Protein AF-A0A946FVL1-F1 (afdb_monomer)

Structure (mmCIF, N/CA/C/O backbone):
data_AF-A0A946FVL1-F1
#
_entry.id   AF-A0A946FVL1-F1
#
loop_
_atom_site.group_PDB
_atom_site.id
_atom_site.type_symbol
_atom_site.label_atom_id
_atom_site.label_alt_id
_atom_site.label_comp_id
_atom_site.label_asym_id
_atom_site.label_entity_id
_atom_site.label_seq_id
_atom_site.pdbx_PDB_ins_code
_atom_site.Cartn_x
_atom_site.Cartn_y
_atom_site.Cartn_z
_atom_site.occupancy
_atom_site.B_iso_or_equiv
_atom_site.auth_seq_id
_atom_site.auth_comp_id
_atom_site.auth_asym_id
_atom_site.auth_atom_id
_atom_site.pdbx_PDB_model_num
ATOM 1 N N . MET A 1 1 ? -16.225 -10.837 -13.578 1.00 89.06 1 MET A N 1
ATOM 2 C CA . MET A 1 1 ? -15.886 -9.587 -12.888 1.00 89.06 1 MET A CA 1
ATOM 3 C C . MET A 1 1 ? -14.417 -9.646 -12.495 1.00 89.06 1 MET A C 1
ATOM 5 O O . MET A 1 1 ? -14.055 -10.562 -11.765 1.00 89.06 1 MET A O 1
ATOM 9 N N . ILE A 1 2 ? -13.575 -8.765 -13.030 1.00 94.69 2 ILE A N 1
ATOM 10 C CA . ILE A 1 2 ? -12.125 -8.695 -12.811 1.00 94.69 2 ILE A CA 1
ATOM 11 C C . ILE A 1 2 ? -11.792 -7.287 -12.318 1.00 94.69 2 ILE A C 1
ATOM 13 O O . ILE A 1 2 ? -12.138 -6.309 -12.971 1.00 94.69 2 ILE A O 1
ATOM 17 N N . PHE A 1 3 ? -11.095 -7.179 -11.190 1.00 95.38 3 PHE A N 1
ATOM 18 C CA . PHE A 1 3 ? -10.617 -5.903 -10.660 1.00 95.38 3 PHE A CA 1
ATOM 19 C C . PHE A 1 3 ? -9.094 -5.847 -10.716 1.00 95.38 3 PHE A C 1
ATOM 21 O O . PHE A 1 3 ? -8.422 -6.769 -10.254 1.00 95.38 3 PHE A O 1
ATOM 28 N N . ASP A 1 4 ? -8.552 -4.752 -11.242 1.00 96.75 4 ASP A N 1
ATOM 29 C CA . ASP A 1 4 ? -7.127 -4.454 -11.119 1.00 96.75 4 ASP A CA 1
ATOM 30 C C . ASP A 1 4 ? -6.865 -3.789 -9.762 1.00 96.75 4 ASP A C 1
ATOM 32 O O . ASP A 1 4 ? -7.151 -2.609 -9.560 1.00 96.75 4 ASP A O 1
ATOM 36 N N . GLY A 1 5 ? -6.343 -4.558 -8.809 1.00 96.81 5 GLY A N 1
ATOM 37 C CA . GLY A 1 5 ? -6.071 -4.085 -7.450 1.00 96.81 5 GLY A CA 1
ATOM 38 C C . GLY A 1 5 ? -4.832 -3.194 -7.305 1.00 96.81 5 GLY A C 1
ATOM 39 O O . GLY A 1 5 ? -4.567 -2.737 -6.193 1.00 96.81 5 GLY A O 1
ATOM 40 N N . HIS A 1 6 ? -4.055 -2.964 -8.370 1.00 97.12 6 HIS A N 1
ATOM 41 C CA . HIS A 1 6 ? -2.761 -2.293 -8.258 1.00 97.12 6 HIS A CA 1
ATOM 42 C C . HIS A 1 6 ? -2.448 -1.424 -9.479 1.00 97.12 6 HIS A C 1
ATOM 44 O O . HIS A 1 6 ? -1.641 -1.782 -10.340 1.00 97.12 6 HIS A O 1
ATOM 50 N N . ALA A 1 7 ? -2.982 -0.203 -9.485 1.00 95.56 7 ALA A N 1
ATOM 51 C CA . ALA A 1 7 ? -2.620 0.809 -10.469 1.00 95.56 7 ALA A CA 1
ATOM 52 C C . ALA A 1 7 ? -2.041 2.077 -9.845 1.00 95.56 7 ALA A C 1
ATOM 54 O O . ALA A 1 7 ? -2.279 2.424 -8.688 1.00 95.56 7 ALA A O 1
ATOM 55 N N . HIS A 1 8 ? -1.301 2.814 -10.670 1.00 94.25 8 HIS A N 1
ATOM 56 C CA . HIS A 1 8 ? -0.660 4.067 -10.291 1.00 94.25 8 HIS A CA 1
ATOM 57 C C . HIS A 1 8 ? -0.987 5.169 -11.291 1.00 94.25 8 HIS A C 1
ATOM 59 O O . HIS A 1 8 ? -0.897 4.972 -12.503 1.00 94.25 8 HIS A O 1
ATOM 65 N N . LEU A 1 9 ? -1.273 6.366 -10.778 1.00 92.12 9 LEU A N 1
ATOM 66 C CA . LEU A 1 9 ? -1.288 7.598 -11.564 1.00 92.12 9 LEU A CA 1
ATOM 67 C C . LEU A 1 9 ? -0.058 8.429 -11.204 1.00 92.12 9 LEU A C 1
ATOM 69 O O . LEU A 1 9 ? -0.004 9.083 -10.164 1.00 92.12 9 LEU A O 1
ATOM 73 N N . PHE A 1 10 ? 0.950 8.397 -12.074 1.00 87.19 10 PHE A N 1
ATOM 74 C CA . PHE A 1 10 ? 2.202 9.108 -11.844 1.00 87.19 10 PHE A CA 1
ATOM 75 C C . PHE A 1 10 ? 2.205 10.507 -12.452 1.00 87.19 10 PHE A C 1
ATOM 77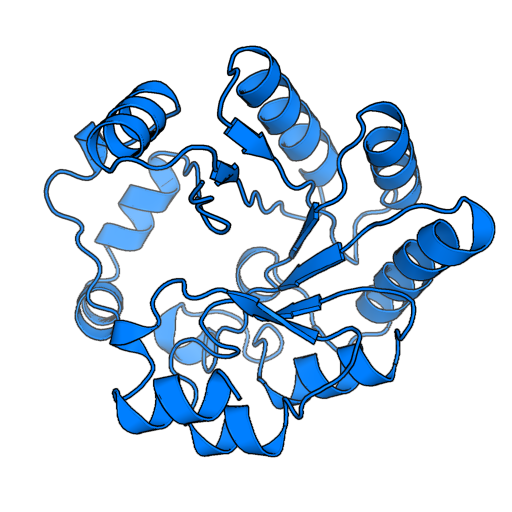 O O . PHE A 1 10 ? 1.800 10.721 -13.595 1.00 87.19 10 PHE A O 1
ATOM 84 N N . HIS A 1 11 ? 2.787 11.456 -11.719 1.00 84.19 11 HIS A N 1
ATOM 85 C CA . HIS A 1 11 ? 3.159 12.743 -12.293 1.00 84.19 11 HIS A CA 1
ATOM 86 C C . HIS A 1 11 ? 4.249 12.538 -13.370 1.00 84.19 11 HIS A C 1
ATOM 88 O O . HIS A 1 11 ? 5.195 11.782 -13.121 1.00 84.19 11 HIS A O 1
ATOM 94 N N . PRO A 1 12 ? 4.222 13.250 -14.518 1.00 84.06 12 PRO A N 1
ATOM 95 C CA . PRO A 1 12 ? 5.206 13.079 -15.599 1.00 84.06 12 PRO A CA 1
ATOM 96 C C . PRO A 1 12 ? 6.677 13.131 -15.152 1.00 84.06 12 PRO A C 1
ATOM 98 O O . PRO A 1 12 ? 7.523 12.401 -15.662 1.00 84.06 12 PRO A O 1
ATOM 101 N N . LYS A 1 13 ? 6.990 13.940 -14.130 1.00 84.12 13 LYS A N 1
ATOM 102 C CA . LYS A 1 13 ? 8.326 13.995 -13.500 1.00 84.12 13 LYS A CA 1
ATOM 103 C C . LYS A 1 13 ? 8.813 12.637 -12.970 1.00 84.12 13 LYS A C 1
ATOM 105 O O . LYS A 1 13 ? 9.993 12.332 -13.115 1.00 84.12 13 LYS A O 1
ATOM 110 N N . VAL A 1 14 ? 7.933 11.824 -12.379 1.00 83.38 14 VAL A N 1
ATOM 111 C CA . VAL A 1 14 ? 8.286 10.480 -11.885 1.00 83.38 14 VAL A CA 1
ATOM 112 C C . VAL A 1 14 ? 8.697 9.596 -13.057 1.00 83.38 14 VAL A C 1
ATOM 114 O O . VAL A 1 14 ? 9.745 8.959 -13.014 1.00 83.38 14 VAL A O 1
ATOM 117 N N . ILE A 1 15 ? 7.933 9.641 -14.147 1.00 84.12 15 ILE A N 1
ATOM 118 C CA . ILE A 1 15 ? 8.206 8.870 -15.363 1.00 84.12 15 ILE A CA 1
ATOM 119 C C . ILE A 1 15 ? 9.548 9.276 -15.979 1.00 84.12 15 ILE A C 1
ATOM 121 O O . ILE A 1 15 ? 10.348 8.410 -16.332 1.00 84.12 15 ILE A O 1
ATOM 125 N N . LEU A 1 16 ? 9.840 10.578 -16.051 1.00 84.31 16 LEU A N 1
ATOM 126 C CA . LEU A 1 16 ? 11.138 11.077 -16.516 1.00 84.31 16 LEU A CA 1
ATOM 127 C C . LEU A 1 16 ? 12.296 10.574 -15.644 1.00 84.31 16 LEU A C 1
ATOM 129 O O . LEU A 1 16 ? 13.344 10.206 -16.171 1.00 84.31 16 LEU A O 1
ATOM 133 N N . ASN A 1 17 ? 12.115 10.529 -14.324 1.00 83.19 17 ASN A N 1
ATOM 134 C CA . ASN A 1 17 ? 13.136 10.030 -13.404 1.00 83.19 17 ASN A CA 1
ATOM 135 C C . ASN A 1 17 ? 13.346 8.515 -13.536 1.00 83.19 17 ASN A C 1
ATOM 137 O O . ASN A 1 17 ? 14.489 8.062 -13.523 1.00 83.19 17 ASN A O 1
ATOM 141 N N . VAL A 1 18 ? 12.274 7.738 -13.710 1.00 83.12 18 VAL A N 1
ATOM 142 C CA . VAL A 1 18 ? 12.350 6.286 -13.940 1.00 83.12 18 VAL A CA 1
ATOM 143 C C . VAL A 1 18 ? 13.046 5.980 -15.267 1.00 83.12 18 VAL A C 1
ATOM 145 O O . VAL A 1 18 ? 13.944 5.143 -15.294 1.00 83.12 18 VAL A O 1
ATOM 148 N N . LYS A 1 19 ? 12.728 6.711 -16.347 1.00 83.25 19 LYS A N 1
ATOM 149 C CA . LYS A 1 19 ? 13.382 6.556 -17.663 1.00 83.25 19 LYS A CA 1
ATOM 150 C C . LYS A 1 19 ? 14.907 6.740 -17.608 1.00 83.25 19 LYS A C 1
ATOM 152 O O . LYS A 1 19 ? 15.613 6.128 -18.399 1.00 83.25 19 LYS A O 1
ATOM 157 N N . LYS A 1 20 ? 15.426 7.548 -16.675 1.00 85.75 20 LYS A N 1
ATOM 158 C CA . LYS A 1 20 ? 16.876 7.762 -16.490 1.00 85.75 20 LYS A CA 1
ATOM 159 C C . LYS A 1 20 ? 17.587 6.587 -15.804 1.00 85.75 20 LYS A C 1
ATOM 161 O O . LYS A 1 20 ? 18.810 6.510 -15.845 1.00 85.75 20 LYS A O 1
ATOM 166 N N . ARG A 1 21 ? 16.851 5.669 -15.174 1.00 84.31 21 ARG A N 1
ATOM 167 C CA . ARG A 1 21 ? 17.391 4.530 -14.414 1.00 84.31 21 ARG A CA 1
ATOM 168 C C . ARG A 1 21 ? 17.397 3.259 -15.269 1.00 84.31 21 ARG A C 1
ATOM 170 O O . ARG A 1 21 ? 16.693 2.299 -14.972 1.00 84.31 21 ARG A O 1
ATOM 177 N N . ILE A 1 22 ? 18.201 3.264 -16.332 1.00 84.56 22 ILE A N 1
ATOM 178 C CA . ILE A 1 22 ? 18.191 2.233 -17.389 1.00 84.56 22 ILE A CA 1
ATOM 179 C C . ILE A 1 22 ? 18.374 0.816 -16.824 1.00 84.56 22 ILE A C 1
ATOM 181 O O . ILE A 1 22 ? 17.529 -0.040 -17.061 1.00 84.56 22 ILE A O 1
ATOM 185 N N . LYS A 1 23 ? 19.401 0.592 -15.990 1.00 80.88 23 LYS A N 1
ATOM 186 C CA . LYS A 1 23 ? 19.685 -0.734 -15.403 1.00 80.88 23 LYS A CA 1
ATOM 187 C C . LYS A 1 23 ? 18.503 -1.312 -14.621 1.00 80.88 23 LYS A C 1
ATOM 189 O O . LYS A 1 23 ? 18.245 -2.507 -14.667 1.00 80.88 23 LYS A O 1
ATOM 194 N N . MET A 1 24 ? 17.792 -0.459 -13.887 1.00 81.12 24 MET A N 1
ATOM 195 C CA . MET A 1 24 ? 16.606 -0.854 -13.133 1.00 81.12 24 MET A CA 1
ATOM 196 C C . MET A 1 24 ? 15.457 -1.167 -14.095 1.00 81.12 24 MET A C 1
ATOM 198 O O . MET A 1 24 ? 14.877 -2.238 -13.991 1.00 81.12 24 MET A O 1
ATOM 202 N N . VAL A 1 25 ? 15.172 -0.286 -15.062 1.00 82.56 25 VAL A N 1
ATOM 203 C CA . VAL A 1 25 ? 14.136 -0.507 -16.090 1.00 82.56 25 VAL A CA 1
ATOM 204 C C . VAL A 1 25 ? 14.323 -1.848 -16.801 1.00 82.56 25 VAL A C 1
ATOM 206 O O . VAL A 1 25 ? 13.350 -2.582 -16.956 1.00 82.56 25 VAL A O 1
ATOM 209 N N . GLU A 1 26 ? 15.555 -2.180 -17.186 1.00 81.75 26 GLU A N 1
ATOM 210 C CA . GLU A 1 26 ? 15.900 -3.465 -17.801 1.00 81.75 26 GLU A CA 1
ATOM 211 C C . GLU A 1 26 ? 15.697 -4.627 -16.828 1.00 81.75 26 GLU A C 1
ATOM 213 O O . GLU A 1 26 ? 15.023 -5.597 -17.168 1.00 81.75 26 GLU A O 1
ATOM 218 N N . LYS A 1 27 ? 16.213 -4.508 -15.598 1.00 76.44 27 LYS A N 1
ATOM 219 C CA . LYS A 1 27 ? 16.138 -5.569 -14.588 1.00 76.44 27 LYS A CA 1
ATOM 220 C C . LYS A 1 27 ? 14.703 -5.973 -14.241 1.00 76.44 27 LYS A C 1
ATOM 222 O O . LYS A 1 27 ? 14.442 -7.159 -14.088 1.00 76.44 27 LYS A O 1
ATOM 227 N N . ILE A 1 28 ? 13.793 -5.008 -14.104 1.00 74.44 28 ILE A N 1
ATOM 228 C CA . ILE A 1 28 ? 12.381 -5.273 -13.772 1.00 74.44 28 ILE A CA 1
ATOM 229 C C . ILE A 1 28 ? 11.465 -5.293 -15.004 1.00 74.44 28 ILE A C 1
ATOM 231 O O . ILE A 1 28 ? 10.247 -5.294 -14.864 1.00 74.44 28 ILE A O 1
ATOM 235 N N . GLY A 1 29 ? 12.027 -5.301 -16.219 1.00 78.25 29 GLY A N 1
ATOM 236 C CA . GLY A 1 29 ? 11.262 -5.469 -17.458 1.00 78.25 29 GLY A CA 1
ATOM 237 C C . GLY A 1 29 ? 10.239 -4.362 -17.741 1.00 78.25 29 GLY A C 1
ATOM 238 O O . GLY A 1 29 ? 9.227 -4.610 -18.403 1.00 78.25 29 GLY A O 1
ATOM 239 N N . LEU A 1 30 ? 10.466 -3.135 -17.255 1.00 81.38 30 LEU A N 1
ATOM 240 C CA . LEU A 1 30 ? 9.493 -2.051 -17.394 1.00 81.38 30 LEU A CA 1
ATOM 241 C C . LEU A 1 30 ? 9.304 -1.648 -18.859 1.00 81.38 30 LEU A C 1
ATOM 243 O O . LEU A 1 30 ? 10.212 -1.157 -19.533 1.00 81.38 30 LEU A O 1
ATOM 247 N N . LYS A 1 31 ? 8.060 -1.739 -19.335 1.00 83.56 31 LYS A N 1
ATOM 248 C CA . LYS A 1 31 ? 7.672 -1.266 -20.669 1.00 83.56 31 LYS A CA 1
ATOM 249 C C . LYS A 1 31 ? 7.555 0.259 -20.683 1.00 83.56 31 LYS A C 1
ATOM 251 O O . LYS A 1 31 ? 6.471 0.807 -20.484 1.00 83.56 31 LYS A O 1
ATOM 256 N N . THR A 1 32 ? 8.663 0.954 -20.937 1.00 79.25 32 THR A N 1
ATOM 257 C CA . THR A 1 32 ? 8.742 2.431 -20.938 1.00 79.25 32 THR A CA 1
ATOM 258 C C . THR A 1 32 ? 8.422 3.081 -22.290 1.00 79.25 32 THR A C 1
ATOM 260 O O . THR A 1 32 ? 8.118 4.276 -22.344 1.00 79.25 32 THR A O 1
ATOM 263 N N . LYS A 1 33 ? 8.434 2.317 -23.392 1.00 80.94 33 LYS A N 1
ATOM 264 C CA . LYS A 1 33 ? 8.090 2.820 -24.733 1.00 80.94 33 LYS A CA 1
ATOM 265 C C . LYS A 1 33 ? 6.638 3.318 -24.765 1.00 80.94 33 LYS A C 1
ATOM 267 O O . LYS A 1 33 ? 5.729 2.625 -24.314 1.00 80.94 33 LYS A O 1
ATOM 272 N N . GLY A 1 34 ? 6.426 4.533 -25.278 1.00 80.00 34 GLY A N 1
ATOM 273 C CA . GLY A 1 34 ? 5.094 5.140 -25.407 1.00 80.00 34 GLY A CA 1
ATOM 274 C C . GLY A 1 34 ? 4.387 5.432 -24.078 1.00 80.00 34 GLY A C 1
ATOM 275 O O . GLY A 1 34 ? 3.171 5.595 -24.063 1.00 80.00 34 GLY A O 1
ATOM 276 N N . VAL A 1 35 ? 5.110 5.466 -22.950 1.00 82.94 35 VAL A N 1
ATOM 277 C CA . VAL A 1 35 ? 4.512 5.734 -21.630 1.00 82.94 35 VAL A CA 1
ATOM 278 C C . VAL A 1 35 ? 3.841 7.103 -21.552 1.00 82.94 35 VAL A C 1
ATOM 280 O O . VAL A 1 35 ? 2.832 7.218 -20.873 1.00 82.94 35 VAL A O 1
ATOM 283 N N . ASP A 1 36 ? 4.327 8.103 -22.293 1.00 82.50 36 ASP A N 1
ATOM 284 C CA . ASP A 1 36 ? 3.773 9.463 -22.262 1.00 82.50 36 ASP A CA 1
ATOM 285 C C . ASP A 1 36 ? 2.324 9.508 -22.791 1.00 82.50 36 ASP A C 1
ATOM 287 O O . ASP A 1 36 ? 1.523 10.314 -22.330 1.00 82.50 36 ASP A O 1
ATOM 291 N N . ASN A 1 37 ? 1.951 8.559 -23.659 1.00 83.31 37 ASN A N 1
ATOM 292 C CA . ASN A 1 37 ? 0.586 8.393 -24.175 1.00 83.31 37 ASN A CA 1
ATOM 293 C C . ASN A 1 37 ? -0.336 7.609 -23.221 1.00 83.31 37 ASN A C 1
ATOM 295 O O . ASN A 1 37 ? -1.503 7.393 -23.532 1.00 83.31 37 ASN A O 1
ATOM 299 N N . ARG A 1 38 ? 0.190 7.125 -22.089 1.00 84.81 38 ARG A N 1
ATOM 300 C CA . ARG A 1 38 ? -0.519 6.281 -21.111 1.00 84.81 38 ARG A CA 1
ATOM 301 C C . ARG A 1 38 ? -0.644 6.950 -19.739 1.00 84.81 38 ARG A C 1
ATOM 303 O O . ARG A 1 38 ? -0.894 6.274 -18.749 1.00 84.81 38 ARG A O 1
ATOM 310 N N . ILE A 1 39 ? -0.432 8.265 -19.668 1.00 87.44 39 ILE A N 1
ATOM 311 C CA . ILE A 1 39 ? -0.485 9.029 -18.418 1.00 87.44 39 ILE A CA 1
ATOM 312 C C . ILE A 1 39 ? -1.878 9.623 -18.235 1.00 87.44 39 ILE A C 1
ATOM 314 O O . ILE A 1 39 ? -2.389 10.316 -19.112 1.00 87.44 39 ILE A O 1
ATOM 318 N N . GLY A 1 40 ? -2.438 9.430 -17.045 1.00 89.75 40 GLY A N 1
ATOM 319 C CA . GLY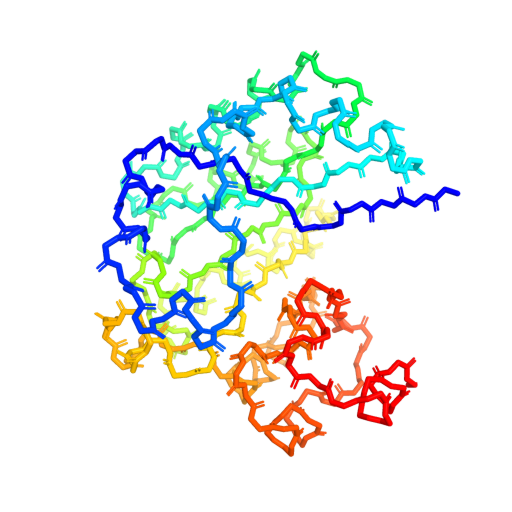 A 1 40 ? -3.675 10.070 -16.617 1.00 89.75 40 GLY A CA 1
ATOM 320 C C . GLY A 1 40 ? -4.880 9.138 -16.648 1.00 89.75 40 GLY A C 1
ATOM 321 O O . GLY A 1 40 ? -4.805 7.992 -17.083 1.00 89.75 40 GLY A O 1
ATOM 322 N N . VAL A 1 41 ? -6.001 9.669 -16.162 1.00 92.81 41 VAL A N 1
ATOM 323 C CA . VAL A 1 41 ? -7.248 8.924 -15.944 1.00 92.81 41 VAL A CA 1
ATOM 324 C C . VAL A 1 41 ? -7.781 8.318 -17.236 1.00 92.81 41 VAL A C 1
ATOM 326 O O . VAL A 1 41 ? -7.995 7.115 -17.302 1.00 92.81 41 VAL A O 1
ATOM 329 N N . LYS A 1 42 ? -7.937 9.127 -18.290 1.00 92.56 42 LYS A N 1
ATOM 330 C CA . LYS A 1 42 ? -8.554 8.657 -19.534 1.00 92.56 42 LYS A CA 1
ATOM 331 C C . LYS A 1 42 ? -7.775 7.506 -20.198 1.00 92.56 42 LYS A C 1
ATOM 333 O O . LYS A 1 42 ? -8.395 6.484 -20.477 1.00 92.56 42 LYS A O 1
ATOM 338 N N . PRO A 1 43 ? -6.446 7.602 -20.417 1.00 92.38 43 PRO A N 1
ATOM 339 C CA . PRO A 1 43 ? -5.693 6.473 -20.959 1.00 92.38 43 PRO A CA 1
ATOM 340 C C . PRO A 1 43 ? -5.753 5.210 -20.091 1.00 92.38 43 PRO A C 1
ATOM 342 O O . PRO A 1 43 ? -5.755 4.109 -20.640 1.00 92.38 43 PRO A O 1
ATOM 345 N N . LEU A 1 44 ? -5.811 5.357 -18.760 1.00 92.75 44 LEU A N 1
ATOM 346 C CA . LEU A 1 44 ? -5.978 4.233 -17.838 1.00 92.75 44 LEU A CA 1
ATOM 347 C C . LEU A 1 44 ? -7.349 3.566 -18.030 1.00 92.75 44 LEU A C 1
ATOM 349 O O . LEU A 1 44 ? -7.402 2.369 -18.288 1.00 92.75 44 LEU A O 1
ATOM 353 N N . GLU A 1 45 ? -8.444 4.326 -17.988 1.00 94.06 45 GLU A N 1
ATOM 354 C CA . GLU A 1 45 ? -9.797 3.787 -18.188 1.00 94.06 45 GLU A CA 1
ATOM 355 C C . GLU A 1 45 ? -9.971 3.116 -19.554 1.00 94.06 45 GLU A C 1
ATOM 357 O O . GLU A 1 45 ? -10.533 2.024 -19.639 1.00 94.06 45 GLU A O 1
ATOM 362 N N . ASP A 1 46 ? -9.465 3.739 -20.623 1.00 93.88 46 ASP A N 1
ATOM 363 C CA . ASP A 1 46 ? -9.541 3.182 -21.976 1.00 93.88 46 ASP A CA 1
ATOM 364 C C . ASP A 1 46 ? -8.781 1.838 -22.056 1.00 93.88 46 ASP A C 1
ATOM 366 O O . ASP A 1 46 ? -9.256 0.886 -22.683 1.00 93.88 46 ASP A O 1
ATOM 370 N N . ALA A 1 47 ? -7.626 1.724 -21.386 1.00 92.62 47 ALA A N 1
ATOM 371 C CA . ALA A 1 47 ? -6.855 0.482 -21.319 1.00 92.62 47 ALA A CA 1
ATOM 372 C C . ALA A 1 47 ? -7.559 -0.610 -20.497 1.00 92.62 47 ALA A C 1
ATOM 374 O O . ALA A 1 47 ? -7.577 -1.770 -20.920 1.00 92.62 47 ALA A O 1
ATOM 375 N N . LEU A 1 48 ? -8.160 -0.246 -19.361 1.00 93.75 48 LEU A N 1
ATOM 376 C CA . LEU A 1 48 ? -8.897 -1.171 -18.498 1.00 93.75 48 LEU A CA 1
ATOM 377 C C . LEU A 1 48 ? -10.124 -1.740 -19.227 1.00 93.75 48 LEU A C 1
ATOM 379 O O . LEU A 1 48 ? -10.268 -2.959 -19.324 1.00 93.75 48 LEU A O 1
ATOM 383 N N . LYS A 1 49 ? -10.935 -0.873 -19.852 1.00 94.12 49 LYS A N 1
ATOM 384 C CA . LYS A 1 49 ? -12.112 -1.270 -20.648 1.00 94.12 49 LYS A CA 1
ATOM 385 C C . LYS A 1 49 ? -11.737 -2.188 -21.804 1.00 94.12 49 LYS A C 1
ATOM 387 O O . LYS A 1 49 ? -12.360 -3.227 -22.005 1.00 94.12 49 LYS A O 1
ATOM 392 N N . LYS A 1 50 ? -10.682 -1.839 -22.549 1.00 95.38 50 LYS A N 1
ATOM 393 C CA . LYS A 1 50 ? -10.185 -2.671 -23.655 1.00 95.38 50 LYS A CA 1
ATOM 394 C C . LYS A 1 50 ? -9.725 -4.057 -23.189 1.00 95.38 50 LYS A C 1
ATOM 396 O O . LYS A 1 50 ? -9.761 -4.997 -23.978 1.00 95.38 50 LYS A O 1
ATOM 401 N N . SER A 1 51 ? -9.293 -4.176 -21.937 1.00 95.12 51 SER A N 1
ATOM 402 C CA . SER A 1 51 ? -8.801 -5.426 -21.351 1.00 95.12 51 SER A CA 1
ATOM 403 C C . SER A 1 51 ? -9.895 -6.239 -20.648 1.00 95.12 51 SER A C 1
ATOM 405 O O . SER A 1 51 ? -9.582 -7.273 -20.069 1.00 95.12 51 SER A O 1
ATOM 407 N N . GLY A 1 52 ? -11.159 -5.795 -20.688 1.00 95.75 52 GLY A N 1
ATOM 408 C CA . GLY A 1 52 ? -12.268 -6.476 -20.011 1.00 95.75 52 GLY A CA 1
ATOM 409 C C . GLY A 1 52 ? -12.156 -6.465 -18.484 1.00 95.75 52 GLY A C 1
ATOM 410 O O . GLY A 1 52 ? -12.655 -7.375 -17.830 1.00 95.75 52 GLY A O 1
ATOM 411 N N . ILE A 1 53 ? -11.456 -5.475 -17.926 1.00 96.31 53 ILE A N 1
ATOM 412 C CA . ILE A 1 53 ? -11.432 -5.214 -16.484 1.00 96.31 53 ILE A CA 1
ATOM 413 C C . ILE A 1 53 ? -12.732 -4.471 -16.132 1.00 96.31 53 ILE A C 1
ATOM 415 O O . ILE A 1 53 ? -13.298 -3.799 -16.995 1.00 96.31 53 ILE A O 1
ATOM 419 N N . ASP A 1 54 ? -13.212 -4.598 -14.894 1.00 95.31 54 ASP A N 1
ATOM 420 C CA . ASP A 1 54 ? -14.476 -4.021 -14.401 1.00 95.31 54 ASP A CA 1
ATOM 421 C C . ASP A 1 54 ? -14.274 -2.903 -13.366 1.00 95.31 54 ASP A C 1
ATOM 423 O O . ASP A 1 54 ? -15.187 -2.126 -13.098 1.00 95.31 54 ASP A O 1
ATOM 427 N N . GLY A 1 55 ? -13.076 -2.797 -12.794 1.00 95.75 55 GLY A N 1
ATOM 428 C CA . GLY A 1 55 ? -12.716 -1.713 -11.891 1.00 95.75 55 GLY A CA 1
ATOM 429 C C . GLY A 1 55 ? -11.238 -1.732 -11.540 1.00 95.75 55 GLY A C 1
ATOM 430 O O . GLY A 1 55 ? -10.532 -2.711 -11.799 1.00 95.75 55 GLY A O 1
ATOM 431 N N . CYS A 1 56 ? -10.746 -0.636 -10.971 1.00 97.31 56 CYS A N 1
ATOM 432 C CA . CYS A 1 56 ? -9.323 -0.494 -10.683 1.00 97.31 56 CYS A CA 1
ATOM 433 C C . CYS A 1 56 ? -9.054 0.314 -9.412 1.00 97.31 56 CYS A C 1
ATOM 435 O O . CYS A 1 56 ? -9.641 1.377 -9.223 1.00 97.31 56 CYS A O 1
ATOM 437 N N . LEU A 1 57 ? -8.151 -0.172 -8.556 1.00 98.12 57 LEU A N 1
ATOM 438 C CA . LEU A 1 57 ? -7.707 0.510 -7.345 1.00 98.12 57 LEU A CA 1
ATOM 439 C C . LEU A 1 57 ? -6.404 1.274 -7.597 1.00 98.12 57 LEU A C 1
ATOM 441 O O . LEU A 1 57 ? -5.358 0.696 -7.898 1.00 98.12 57 LEU A O 1
ATOM 445 N N . ILE A 1 58 ? -6.463 2.589 -7.414 1.00 97.81 58 ILE A N 1
ATOM 446 C CA . ILE A 1 58 ? -5.314 3.479 -7.530 1.00 97.81 58 ILE A CA 1
ATOM 447 C C . ILE A 1 58 ? -4.602 3.587 -6.182 1.00 97.81 58 ILE A C 1
ATOM 449 O O . ILE A 1 58 ? -5.236 3.803 -5.149 1.00 97.81 58 ILE A O 1
ATOM 453 N N . LEU A 1 59 ? -3.276 3.475 -6.200 1.00 98.12 59 LEU A N 1
ATOM 454 C CA . LEU A 1 59 ? -2.430 3.375 -5.014 1.00 98.12 59 LEU A CA 1
ATOM 455 C C . LEU A 1 59 ? -1.495 4.595 -4.871 1.00 98.12 59 LEU A C 1
ATOM 457 O O . LEU A 1 59 ? -0.311 4.506 -5.206 1.00 98.12 59 LEU A O 1
ATOM 461 N N . PRO A 1 60 ? -1.984 5.755 -4.389 1.00 97.19 60 PRO A N 1
ATOM 462 C CA . PRO A 1 60 ? -1.136 6.924 -4.174 1.00 97.19 60 PRO A CA 1
ATOM 463 C C . PRO A 1 60 ? -0.136 6.719 -3.028 1.00 97.19 60 PRO A C 1
ATOM 465 O O . PRO A 1 60 ? -0.393 5.999 -2.072 1.00 97.19 60 PRO A O 1
ATOM 468 N N . THR A 1 61 ? 0.989 7.435 -3.083 1.00 96.69 61 THR A N 1
ATOM 469 C CA . THR A 1 61 ? 1.908 7.597 -1.942 1.00 96.69 61 THR A CA 1
ATOM 470 C C . THR A 1 61 ? 2.227 9.074 -1.763 1.00 96.69 61 THR A C 1
ATOM 472 O O . THR A 1 61 ? 2.243 9.822 -2.747 1.00 96.69 61 THR A O 1
ATOM 475 N N . ALA A 1 62 ? 2.499 9.501 -0.532 1.00 96.75 62 ALA A N 1
ATOM 476 C CA . ALA A 1 62 ? 2.848 10.887 -0.234 1.00 96.75 62 ALA A CA 1
ATOM 477 C C . ALA A 1 62 ? 3.998 10.983 0.771 1.00 96.75 62 ALA A C 1
ATOM 479 O O . ALA A 1 62 ? 4.123 10.157 1.675 1.00 96.75 62 ALA A O 1
ATOM 480 N N . GLY A 1 63 ? 4.818 12.027 0.631 1.00 96.31 63 GLY A N 1
ATOM 481 C CA . GLY A 1 63 ? 5.747 12.422 1.690 1.00 96.31 63 GLY A CA 1
ATOM 482 C C . GLY A 1 63 ? 5.005 13.041 2.878 1.00 96.31 63 GLY A C 1
ATOM 483 O O . GLY A 1 63 ? 3.872 13.500 2.725 1.00 96.31 63 GLY A O 1
ATOM 484 N N . VAL A 1 64 ? 5.671 13.104 4.036 1.00 97.75 64 VAL A N 1
ATOM 485 C CA . VAL A 1 64 ? 5.141 13.590 5.331 1.00 97.75 64 VAL A CA 1
ATOM 486 C C . VAL A 1 64 ? 4.200 14.796 5.219 1.00 97.75 64 VAL A C 1
ATOM 488 O O . VAL A 1 64 ? 3.118 14.796 5.800 1.00 97.75 64 VAL A O 1
ATOM 491 N N . HIS A 1 65 ? 4.591 15.838 4.482 1.00 97.50 65 HIS A N 1
ATOM 492 C CA . HIS A 1 65 ? 3.837 17.098 4.420 1.00 97.50 65 HIS A CA 1
ATOM 493 C C . HIS A 1 65 ? 2.741 17.123 3.343 1.00 97.50 65 HIS A C 1
ATOM 495 O O . HIS A 1 65 ? 1.926 18.040 3.324 1.00 97.50 65 HIS A O 1
ATOM 501 N N . GLU A 1 66 ? 2.693 16.122 2.462 1.00 97.38 66 GLU A N 1
ATOM 502 C CA . GLU A 1 66 ? 1.792 16.098 1.304 1.00 97.38 66 GLU A CA 1
ATOM 503 C C . GLU A 1 66 ? 0.605 15.137 1.477 1.00 97.38 66 GLU A C 1
ATOM 505 O O . GLU A 1 66 ? -0.267 15.127 0.613 1.00 97.38 66 GLU A O 1
ATOM 510 N N . VAL A 1 67 ? 0.539 14.361 2.571 1.00 98.50 67 VAL A N 1
ATOM 511 C CA . VAL A 1 67 ? -0.481 13.315 2.811 1.00 98.50 67 VAL A CA 1
ATOM 512 C C . VAL A 1 67 ? -1.901 13.806 2.513 1.00 98.50 67 VAL A C 1
ATOM 514 O O . VAL A 1 67 ? -2.529 13.322 1.572 1.00 98.50 67 VAL A O 1
ATOM 517 N N . GLY A 1 68 ? -2.380 14.825 3.234 1.00 98.25 68 GLY A N 1
ATOM 518 C CA . GLY A 1 68 ? -3.745 15.331 3.051 1.00 98.25 68 GLY A CA 1
ATOM 519 C C . GLY A 1 68 ? -4.007 15.891 1.651 1.00 98.25 68 GLY A C 1
ATOM 520 O O . GLY A 1 68 ? -5.044 15.616 1.052 1.00 98.25 68 GLY A O 1
ATOM 521 N N . LYS A 1 69 ? -3.036 16.612 1.076 1.00 98.00 69 LYS A N 1
ATOM 522 C CA . LYS A 1 69 ? -3.152 17.179 -0.276 1.00 98.00 69 LYS A CA 1
ATOM 523 C C . LYS A 1 69 ? -3.235 16.093 -1.349 1.00 98.00 69 LYS A C 1
ATOM 525 O O . LYS A 1 69 ? -4.012 16.232 -2.292 1.00 98.00 69 LYS A O 1
ATOM 530 N N . VAL A 1 70 ? -2.441 15.030 -1.225 1.00 97.69 70 VAL A N 1
ATOM 531 C CA . VAL A 1 70 ? -2.475 13.882 -2.140 1.00 97.69 70 VAL A CA 1
ATOM 532 C C . VAL A 1 70 ? -3.794 13.130 -1.992 1.00 97.69 70 VAL A C 1
ATOM 534 O O . VAL A 1 70 ? -4.443 12.875 -3.003 1.00 97.69 70 VAL A O 1
ATOM 537 N N . ASN A 1 71 ? -4.243 12.852 -0.767 1.00 98.44 71 ASN A N 1
ATOM 538 C CA . ASN A 1 71 ? -5.527 12.185 -0.530 1.00 98.44 71 ASN A CA 1
ATOM 539 C C . ASN A 1 71 ? -6.703 12.969 -1.126 1.00 98.44 71 ASN A C 1
ATOM 541 O O . ASN A 1 71 ? -7.522 12.399 -1.848 1.00 98.44 71 ASN A O 1
ATOM 545 N N . ASP A 1 72 ? -6.769 14.281 -0.885 1.00 98.12 72 ASP A N 1
ATOM 546 C CA . ASP A 1 72 ? -7.827 15.140 -1.429 1.00 98.12 72 ASP A CA 1
ATOM 547 C C . ASP A 1 72 ? -7.785 15.200 -2.968 1.00 98.12 72 ASP A C 1
ATOM 549 O O . ASP A 1 72 ? -8.831 15.173 -3.622 1.00 98.12 72 ASP A O 1
ATOM 553 N N . LEU A 1 73 ? -6.587 15.221 -3.567 1.00 96.75 73 LEU A N 1
ATOM 554 C CA . LEU A 1 73 ? -6.420 15.186 -5.021 1.00 96.75 73 LEU A CA 1
ATOM 555 C C . LEU A 1 73 ? -6.925 13.872 -5.629 1.00 96.75 73 LEU A C 1
ATOM 557 O O . LEU A 1 73 ? -7.657 13.907 -6.619 1.00 96.75 73 LEU A O 1
ATOM 561 N N . PHE A 1 74 ? -6.522 12.725 -5.081 1.00 96.69 74 PHE A N 1
ATOM 562 C CA . PHE A 1 74 ? -6.902 11.420 -5.628 1.00 96.69 74 PHE A CA 1
ATOM 563 C C . PHE A 1 74 ? -8.388 11.137 -5.429 1.00 96.69 74 PHE A C 1
ATOM 565 O O . PHE A 1 74 ? -9.034 10.671 -6.363 1.00 96.69 74 PHE A O 1
ATOM 572 N N . TYR A 1 75 ? -8.954 11.529 -4.286 1.00 96.06 75 TYR A N 1
ATOM 573 C CA . TYR A 1 75 ? -10.396 11.474 -4.064 1.00 96.06 75 TYR A CA 1
ATOM 574 C C . TYR A 1 75 ? -11.159 12.276 -5.134 1.00 96.06 75 TYR A C 1
ATOM 576 O O . TYR A 1 75 ? -11.968 11.716 -5.869 1.00 96.06 75 TYR A O 1
ATOM 584 N N . LYS A 1 76 ? -10.800 13.549 -5.345 1.00 96.00 76 LYS A N 1
ATOM 585 C CA . LYS A 1 76 ? -11.399 14.383 -6.406 1.00 96.00 76 LYS A CA 1
ATOM 586 C C . LYS A 1 76 ? -11.185 13.820 -7.817 1.00 96.00 76 LYS A C 1
ATOM 588 O O . LYS A 1 76 ? -11.972 14.083 -8.727 1.00 96.00 76 LYS A O 1
ATOM 593 N N . THR A 1 77 ? -10.083 13.102 -8.028 1.00 93.25 77 THR A N 1
ATOM 594 C CA . THR A 1 77 ? -9.764 12.475 -9.316 1.00 93.25 77 THR A CA 1
ATOM 595 C C . THR A 1 77 ? -10.728 11.331 -9.615 1.00 93.25 77 THR A C 1
ATOM 597 O O . THR A 1 77 ? -11.204 11.242 -10.747 1.00 93.25 77 THR A O 1
ATOM 600 N N . ILE A 1 78 ? -11.045 10.500 -8.617 1.00 92.94 78 ILE A N 1
ATOM 601 C CA . ILE A 1 78 ? -11.936 9.348 -8.797 1.00 92.94 78 ILE A CA 1
ATOM 602 C C . ILE A 1 78 ? -13.422 9.696 -8.722 1.00 92.94 78 ILE A C 1
ATOM 604 O O . ILE A 1 78 ? -14.211 8.979 -9.314 1.00 92.94 78 ILE A O 1
ATOM 608 N N . GLU A 1 79 ? -13.819 10.830 -8.128 1.00 91.44 79 GLU A N 1
ATOM 609 C CA . GLU A 1 79 ? -15.234 11.266 -8.085 1.00 91.44 79 GLU A CA 1
ATOM 610 C C . GLU A 1 79 ? -15.883 11.396 -9.473 1.00 91.44 79 GLU A C 1
ATOM 612 O O . GLU A 1 79 ? -17.104 11.390 -9.604 1.00 91.44 79 GLU A O 1
ATOM 617 N N . LYS A 1 80 ? -15.070 11.543 -10.521 1.00 87.56 80 LYS A N 1
ATOM 618 C CA . LYS A 1 80 ? -15.525 11.670 -11.912 1.00 87.56 80 LYS A CA 1
ATOM 619 C C . LYS A 1 80 ? -15.545 10.345 -12.671 1.00 87.56 80 LYS A C 1
ATOM 621 O O . LYS A 1 80 ? -15.836 10.351 -13.864 1.00 87.56 80 LYS A O 1
ATOM 626 N N . SER A 1 81 ? -15.174 9.251 -12.015 1.00 89.75 81 SER A N 1
ATOM 627 C CA . SER A 1 81 ? -15.064 7.927 -12.607 1.00 89.75 81 SER A CA 1
ATOM 628 C C . SER A 1 81 ? -16.049 6.978 -11.942 1.00 89.75 81 SER A C 1
ATOM 630 O O . SER A 1 81 ? -16.130 6.903 -10.723 1.00 89.75 81 SER A O 1
ATOM 632 N N . GLU A 1 82 ? -16.759 6.199 -12.751 1.00 87.31 82 GLU A N 1
ATOM 633 C CA . GLU A 1 82 ? -17.594 5.092 -12.265 1.00 87.31 82 GLU A CA 1
ATOM 634 C C . GLU A 1 82 ? -16.795 3.786 -12.115 1.00 87.31 82 GLU A C 1
ATOM 636 O O . GLU A 1 82 ? -17.353 2.737 -11.810 1.00 87.31 82 GLU A O 1
ATOM 641 N N . PHE A 1 83 ? -15.488 3.836 -12.379 1.00 90.06 83 PHE A N 1
ATOM 642 C CA . PHE A 1 83 ? -14.661 2.661 -12.637 1.00 90.06 83 PHE A CA 1
ATOM 643 C C . PHE A 1 83 ? -13.389 2.623 -11.779 1.00 90.06 83 PHE A C 1
ATOM 645 O O . PHE A 1 83 ? -12.823 1.561 -11.500 1.00 90.06 83 PHE A O 1
ATOM 652 N N . LEU A 1 84 ? -12.910 3.798 -11.376 1.00 95.94 84 LEU A N 1
ATOM 653 C CA . LEU A 1 84 ? -11.700 3.960 -10.592 1.00 95.94 84 LEU A CA 1
ATOM 654 C C . LEU A 1 84 ? -12.037 4.134 -9.114 1.00 95.94 84 LEU A C 1
ATOM 656 O O . LEU A 1 84 ? -12.860 4.956 -8.726 1.00 95.94 84 LEU A O 1
ATOM 660 N N . TYR A 1 85 ? -11.309 3.400 -8.291 1.00 97.06 85 TYR A N 1
ATOM 661 C CA . TYR A 1 85 ? -11.278 3.517 -6.845 1.00 97.06 85 TYR A CA 1
ATOM 662 C C . TYR A 1 85 ? -9.917 4.071 -6.442 1.00 97.06 85 TYR A C 1
ATOM 664 O O . TYR A 1 85 ? -8.938 3.957 -7.180 1.00 97.06 85 TYR A O 1
ATOM 672 N N . THR A 1 86 ? -9.821 4.646 -5.249 1.00 98.06 86 THR A N 1
ATOM 673 C CA . THR A 1 86 ? -8.534 5.084 -4.707 1.00 98.06 86 THR A CA 1
ATOM 674 C C . THR A 1 86 ? -8.329 4.530 -3.313 1.00 98.06 86 THR A C 1
ATOM 676 O O . THR A 1 86 ? -9.247 4.521 -2.493 1.00 98.06 86 THR A O 1
ATOM 679 N N . ALA A 1 87 ? -7.101 4.109 -3.038 1.00 98.62 87 ALA A N 1
ATOM 680 C CA . ALA A 1 87 ? -6.606 4.057 -1.680 1.00 98.62 87 ALA A CA 1
ATOM 681 C C . ALA A 1 87 ? -6.341 5.480 -1.180 1.00 98.62 87 ALA A C 1
ATOM 683 O O . ALA A 1 87 ? -6.071 6.397 -1.964 1.00 98.62 87 ALA A O 1
ATOM 684 N N . GLY A 1 88 ? -6.408 5.655 0.132 1.00 98.62 88 GLY A N 1
ATOM 685 C CA . GLY A 1 88 ? -5.742 6.759 0.801 1.00 98.62 88 GLY A CA 1
ATOM 686 C C . GLY A 1 88 ? -4.272 6.419 1.033 1.00 98.62 88 GLY A C 1
ATOM 687 O O . GLY A 1 88 ? -3.868 5.263 0.946 1.00 98.62 88 GLY A O 1
ATOM 688 N N . THR A 1 89 ? -3.454 7.409 1.353 1.00 98.69 89 THR A N 1
ATOM 689 C CA . THR A 1 89 ? -2.095 7.203 1.860 1.00 98.69 89 THR A CA 1
ATOM 690 C C . THR A 1 89 ? -1.949 7.889 3.211 1.00 98.69 89 THR A C 1
ATOM 692 O O . THR A 1 89 ? -2.636 8.869 3.497 1.00 98.69 89 THR A O 1
ATOM 695 N N . LEU A 1 90 ? -1.068 7.353 4.046 1.00 98.81 90 LEU A N 1
ATOM 696 C CA . LEU A 1 90 ? -0.676 7.902 5.343 1.00 98.81 90 LEU A CA 1
ATOM 697 C C . LEU A 1 90 ? 0.850 7.941 5.402 1.00 98.81 90 LEU A C 1
ATOM 699 O O . LEU A 1 90 ? 1.525 7.470 4.485 1.00 98.81 90 LEU A O 1
ATOM 703 N N . HIS A 1 91 ? 1.411 8.497 6.469 1.00 98.75 91 HIS A N 1
ATOM 704 C CA . HIS A 1 91 ? 2.856 8.476 6.679 1.00 98.75 91 HIS A CA 1
ATOM 705 C C . HIS A 1 91 ? 3.172 8.463 8.178 1.00 98.75 91 HIS A C 1
ATOM 707 O O . HIS A 1 91 ? 2.603 9.299 8.873 1.00 98.75 91 HIS A O 1
ATOM 713 N N . PRO A 1 92 ? 4.105 7.631 8.684 1.00 98.44 92 PRO A N 1
ATOM 714 C CA . PRO A 1 92 ? 4.451 7.575 10.113 1.00 98.44 92 PRO A CA 1
ATOM 715 C C . PRO A 1 92 ? 4.688 8.951 10.762 1.00 98.44 92 PRO A C 1
ATOM 717 O O . PRO A 1 92 ? 3.972 9.335 11.675 1.00 98.44 92 PRO A O 1
ATOM 720 N N . GLY A 1 93 ? 5.561 9.780 10.179 1.00 98.12 93 GLY A N 1
ATOM 721 C CA . GLY A 1 93 ? 5.780 11.161 10.642 1.00 98.12 93 GLY A CA 1
ATOM 722 C C . GLY A 1 93 ? 4.684 12.205 10.334 1.00 98.12 93 GLY A C 1
ATOM 723 O O . GLY A 1 93 ? 4.914 13.396 10.546 1.00 98.12 93 GLY A O 1
ATOM 724 N N . HIS A 1 94 ? 3.518 11.840 9.784 1.00 98.44 94 HIS A N 1
ATOM 725 C CA . HIS A 1 94 ? 2.443 12.807 9.516 1.00 98.44 94 HIS A CA 1
ATOM 726 C C . HIS A 1 94 ? 1.567 13.038 10.755 1.00 98.44 94 HIS A C 1
ATOM 728 O O . HIS A 1 94 ? 0.776 12.187 11.150 1.00 98.44 94 HIS A O 1
ATOM 734 N N . LEU A 1 95 ? 1.638 14.249 11.316 1.00 96.06 95 LEU A N 1
ATOM 735 C CA . LEU A 1 95 ? 0.968 14.612 12.575 1.00 96.06 95 LEU A CA 1
ATOM 736 C C . LEU A 1 95 ? -0.559 14.413 12.581 1.00 96.06 95 LEU A C 1
ATOM 738 O O . LEU A 1 95 ? -1.147 14.251 13.644 1.00 96.06 95 LEU A O 1
ATOM 742 N N . ASN A 1 96 ? -1.214 14.435 11.416 1.00 97.25 96 ASN A N 1
ATOM 743 C CA . ASN A 1 96 ? -2.676 14.409 11.308 1.00 97.25 96 ASN A CA 1
ATOM 744 C C . ASN A 1 96 ? -3.230 13.101 10.715 1.00 97.25 96 ASN A C 1
ATOM 746 O O . ASN A 1 96 ? -4.327 13.112 10.156 1.00 97.25 96 ASN A O 1
ATOM 750 N N . ASN A 1 97 ? -2.524 11.968 10.847 1.00 98.62 97 ASN A N 1
ATOM 751 C CA . ASN A 1 97 ? -3.007 10.674 10.329 1.00 98.62 97 ASN A CA 1
ATOM 752 C C . ASN A 1 97 ? -4.415 10.316 10.831 1.00 98.62 97 ASN A C 1
ATOM 754 O O . ASN A 1 97 ? -5.237 9.853 10.047 1.00 98.62 97 ASN A O 1
ATOM 758 N N . LYS A 1 98 ? -4.735 10.609 12.100 1.00 98.56 98 LYS A N 1
ATOM 759 C CA . LYS A 1 98 ? -6.078 10.381 12.662 1.00 98.56 98 LYS A CA 1
ATOM 760 C C . LYS A 1 98 ? -7.168 11.120 11.883 1.00 98.56 98 LYS A C 1
ATOM 762 O O . LYS A 1 98 ? -8.179 10.529 11.524 1.00 98.56 98 LYS A O 1
ATOM 767 N N . LYS A 1 99 ? -6.929 12.391 11.553 1.00 98.56 99 LYS A N 1
ATOM 768 C CA . LYS A 1 99 ? -7.864 13.205 10.767 1.00 98.56 99 LYS A CA 1
ATOM 769 C C . LYS A 1 99 ? -8.026 12.673 9.342 1.00 98.56 99 LYS A C 1
ATOM 771 O O . LYS A 1 99 ? -9.108 12.758 8.768 1.00 98.56 99 LYS A O 1
ATOM 776 N N . GLU A 1 100 ? -6.962 12.132 8.755 1.00 98.75 100 GLU A N 1
ATOM 777 C CA . GLU A 1 100 ? -7.042 11.491 7.440 1.00 98.75 100 GLU A CA 1
ATOM 778 C C . GLU A 1 100 ? -7.846 10.184 7.495 1.00 98.75 100 GLU A C 1
ATOM 780 O O . GLU A 1 100 ? -8.691 9.972 6.630 1.00 98.75 100 GLU A O 1
ATOM 785 N N . LEU A 1 101 ? -7.698 9.370 8.545 1.00 98.69 101 LEU A N 1
ATOM 786 C CA . LEU A 1 101 ? -8.543 8.189 8.762 1.00 98.69 101 LEU A CA 1
ATOM 787 C C . LEU A 1 101 ? -10.023 8.557 8.954 1.00 98.69 101 LEU A C 1
ATOM 789 O O . LEU A 1 101 ? -10.886 7.934 8.341 1.00 98.69 101 LEU A O 1
ATOM 793 N N . GLU A 1 102 ? -10.337 9.611 9.713 1.00 98.44 102 GLU A N 1
ATOM 794 C CA . GLU A 1 102 ? -11.711 10.135 9.839 1.00 98.44 102 GLU A CA 1
ATOM 795 C C . GLU A 1 102 ? -12.286 10.540 8.471 1.00 98.44 102 GLU A C 1
ATOM 797 O O . GLU A 1 102 ? -13.428 10.205 8.135 1.00 98.44 102 GLU A O 1
ATOM 802 N N . LYS A 1 103 ? -11.480 11.204 7.628 1.00 98.19 103 LYS A N 1
ATOM 803 C CA . LYS A 1 103 ? -11.873 11.498 6.243 1.00 98.19 103 LYS A CA 1
ATOM 804 C C . LYS A 1 103 ? -12.110 10.216 5.453 1.00 98.19 103 LYS A C 1
ATOM 806 O O . LYS A 1 103 ? -13.092 10.160 4.715 1.00 98.19 103 LYS A O 1
ATOM 811 N N . PHE A 1 104 ? -11.252 9.205 5.589 1.00 98.31 104 PHE A N 1
ATOM 812 C CA . PHE A 1 104 ? -11.409 7.930 4.886 1.00 98.31 104 PHE A CA 1
ATOM 813 C C . PHE A 1 104 ? -12.721 7.243 5.261 1.00 98.31 104 PHE A C 1
ATOM 815 O O . PHE A 1 104 ? -13.438 6.826 4.353 1.00 98.31 104 PHE A O 1
ATOM 822 N N . VAL A 1 105 ? -13.101 7.231 6.546 1.00 97.88 105 VAL A N 1
ATOM 823 C CA . VAL A 1 105 ? -14.426 6.754 6.982 1.00 97.88 105 VAL A CA 1
ATOM 824 C C . VAL A 1 105 ? -15.535 7.536 6.274 1.00 97.88 105 VAL A C 1
ATOM 826 O O . VAL A 1 105 ? -16.385 6.935 5.619 1.00 97.88 105 VAL A O 1
ATOM 829 N N . SER A 1 106 ? -15.503 8.874 6.329 1.00 96.50 106 SER A N 1
ATOM 830 C CA . SER A 1 106 ? -16.566 9.710 5.739 1.00 96.50 106 SER A CA 1
ATOM 831 C C . SER A 1 106 ? -16.695 9.580 4.216 1.00 96.50 106 SER A C 1
ATOM 833 O O . SER A 1 106 ? -17.779 9.758 3.668 1.00 96.50 106 SER A O 1
ATOM 835 N N . ARG A 1 107 ? -15.592 9.256 3.532 1.00 95.50 107 ARG A N 1
ATOM 836 C CA . ARG A 1 107 ? -15.513 9.082 2.074 1.00 95.50 107 ARG A CA 1
ATOM 837 C C . ARG A 1 107 ? -15.621 7.618 1.640 1.00 95.50 107 ARG A C 1
ATOM 839 O O . ARG A 1 107 ? -15.493 7.339 0.452 1.00 95.50 107 ARG A O 1
ATOM 846 N N . ASN A 1 108 ? -15.823 6.689 2.579 1.00 95.06 108 ASN A N 1
ATOM 847 C CA . ASN A 1 108 ? -15.833 5.241 2.343 1.00 95.06 108 ASN A CA 1
ATOM 848 C C . ASN A 1 108 ? -14.566 4.722 1.619 1.00 95.06 108 ASN A C 1
ATOM 850 O O . ASN A 1 108 ? -14.623 3.818 0.783 1.00 95.06 108 ASN A O 1
ATOM 854 N N . ILE A 1 109 ? -13.403 5.294 1.935 1.00 97.44 109 ILE A N 1
ATOM 855 C CA . ILE A 1 109 ? -12.099 4.822 1.454 1.00 97.44 109 ILE A CA 1
ATOM 856 C C . ILE A 1 109 ? -11.610 3.749 2.421 1.00 97.44 109 ILE A C 1
ATOM 858 O O . ILE A 1 109 ? -11.394 4.037 3.590 1.00 97.44 109 ILE A O 1
ATOM 862 N N . LYS A 1 110 ? -11.419 2.515 1.948 1.00 97.88 110 LYS A N 1
ATOM 863 C CA . LYS A 1 110 ? -11.001 1.387 2.804 1.00 97.88 110 LYS A CA 1
ATOM 864 C C . LYS A 1 110 ? -9.532 0.998 2.642 1.00 97.88 110 LYS A C 1
ATOM 866 O O . LYS A 1 110 ? -8.911 0.522 3.583 1.00 97.88 110 LYS A O 1
ATOM 871 N N . ALA A 1 111 ? -8.975 1.201 1.453 1.00 98.75 111 ALA A N 1
ATOM 872 C CA . ALA A 1 111 ? -7.591 0.858 1.168 1.00 98.75 111 ALA A CA 1
ATOM 873 C C . ALA A 1 111 ? -6.644 1.961 1.656 1.00 98.75 111 ALA A C 1
ATOM 875 O O . ALA A 1 111 ? -6.879 3.142 1.391 1.00 98.75 111 ALA A O 1
ATOM 876 N N . ILE A 1 112 ? -5.545 1.574 2.295 1.00 98.88 112 ILE A N 1
ATOM 877 C CA . ILE A 1 112 ? -4.441 2.457 2.677 1.00 98.88 112 ILE A CA 1
ATOM 878 C C . ILE A 1 112 ? -3.186 1.972 1.959 1.00 98.88 112 ILE A C 1
ATOM 880 O O . ILE A 1 112 ? -2.760 0.836 2.136 1.00 98.88 112 ILE A O 1
ATOM 884 N N . LYS A 1 113 ? -2.576 2.828 1.145 1.00 98.62 113 LYS A N 1
ATOM 885 C CA . LYS A 1 113 ? -1.334 2.538 0.436 1.00 98.62 113 LYS A CA 1
ATOM 886 C C . LYS A 1 113 ? -0.135 3.095 1.192 1.00 98.62 113 LYS A C 1
ATOM 888 O O . LYS A 1 113 ? -0.063 4.301 1.448 1.00 98.62 113 LYS A O 1
ATOM 893 N N . LEU A 1 114 ? 0.837 2.220 1.446 1.00 98.44 114 LEU A N 1
ATOM 894 C CA . LEU A 1 114 ? 2.143 2.566 1.994 1.00 98.44 114 LEU A CA 1
ATOM 895 C C . LEU A 1 114 ? 3.287 1.999 1.134 1.00 98.44 114 LEU A C 1
ATOM 897 O O . LEU A 1 114 ? 3.189 0.919 0.546 1.00 98.44 114 LEU A O 1
ATOM 901 N N . CYS A 1 115 ? 4.388 2.744 1.065 1.00 96.94 115 CYS A N 1
ATOM 902 C CA . CYS A 1 115 ? 5.635 2.353 0.409 1.00 96.94 115 CYS A CA 1
ATOM 903 C C . CYS A 1 115 ? 6.814 2.998 1.150 1.00 96.94 115 CYS A C 1
ATOM 905 O O . CYS A 1 115 ? 7.133 4.167 0.916 1.00 96.94 115 CYS A O 1
ATOM 907 N N . SER A 1 116 ? 7.465 2.238 2.037 1.00 95.75 116 SER A N 1
ATOM 908 C CA . SER A 1 116 ? 8.564 2.719 2.892 1.00 95.75 116 SER A CA 1
ATOM 909 C C . SER A 1 116 ? 9.686 3.379 2.095 1.00 95.75 116 SER A C 1
ATOM 911 O O . SER A 1 116 ? 10.171 4.441 2.474 1.00 95.75 116 SER A O 1
ATOM 913 N N . PHE A 1 117 ? 10.044 2.813 0.940 1.00 91.75 117 PHE A N 1
ATOM 914 C CA . PHE A 1 117 ? 11.042 3.377 0.033 1.00 91.75 117 PHE A CA 1
ATOM 915 C C . PHE A 1 117 ? 10.628 4.761 -0.489 1.00 91.75 117 PHE A C 1
ATOM 917 O O . PHE A 1 117 ? 11.377 5.729 -0.330 1.00 91.75 117 PHE A O 1
ATOM 924 N N . SER A 1 118 ? 9.459 4.855 -1.135 1.00 91.69 118 SER A N 1
ATOM 925 C CA . SER A 1 118 ? 8.997 6.092 -1.783 1.00 91.69 118 SER A CA 1
ATOM 926 C C . SER A 1 118 ? 8.777 7.201 -0.753 1.00 91.69 118 SER A C 1
ATOM 928 O O . SER A 1 118 ? 9.140 8.359 -0.974 1.00 91.69 118 SER A O 1
ATOM 930 N N . GLN A 1 119 ? 8.219 6.823 0.396 1.00 96.19 119 GLN A N 1
ATOM 931 C CA . GLN A 1 119 ? 7.831 7.734 1.467 1.00 96.19 119 GLN A CA 1
ATOM 932 C C . GLN A 1 119 ? 8.972 8.030 2.446 1.00 96.19 119 GLN A C 1
ATOM 934 O O . GLN A 1 119 ? 8.954 9.077 3.079 1.00 96.19 119 GLN A O 1
ATOM 939 N N . LYS A 1 120 ? 10.016 7.193 2.463 1.00 96.38 120 LYS A N 1
ATOM 940 C CA . LYS A 1 120 ? 11.237 7.319 3.271 1.00 96.38 120 LYS A CA 1
ATOM 941 C C . LYS A 1 120 ? 11.001 7.174 4.776 1.00 96.38 120 LYS A C 1
ATOM 943 O O . LYS A 1 120 ? 11.349 8.066 5.544 1.00 96.38 120 LYS A O 1
ATOM 948 N N . PHE A 1 121 ? 10.428 6.045 5.181 1.00 97.25 121 PHE A N 1
ATOM 949 C CA . PHE A 1 121 ? 10.265 5.690 6.593 1.00 97.25 121 PHE A CA 1
ATOM 950 C C . PHE A 1 121 ? 10.777 4.277 6.885 1.00 97.25 121 PHE A C 1
ATOM 952 O O . PHE A 1 121 ? 10.871 3.440 5.984 1.00 97.25 121 PHE A O 1
ATOM 959 N N . VAL A 1 122 ? 11.091 4.017 8.155 1.00 97.12 122 VAL A N 1
ATOM 960 C CA . VAL A 1 122 ? 11.566 2.719 8.651 1.00 97.12 122 VAL A CA 1
ATOM 961 C C . VAL A 1 122 ? 10.372 1.861 9.057 1.00 97.12 122 VAL A C 1
ATOM 963 O O . VAL A 1 122 ? 9.581 2.254 9.916 1.00 97.12 122 VAL A O 1
ATOM 966 N N . LEU A 1 123 ? 10.215 0.692 8.435 1.00 96.44 123 LEU A N 1
ATOM 967 C CA . LEU A 1 123 ? 8.990 -0.105 8.561 1.00 96.44 123 LEU A CA 1
ATOM 968 C C . LEU A 1 123 ? 8.781 -0.703 9.964 1.00 96.44 123 LEU A C 1
ATOM 970 O O . LEU A 1 123 ? 7.651 -0.800 10.426 1.00 96.44 123 LEU A O 1
ATOM 974 N N . ASN A 1 124 ? 9.861 -1.067 10.652 1.00 96.06 124 ASN A N 1
ATOM 975 C CA . ASN A 1 124 ? 9.857 -1.562 12.034 1.00 96.06 124 ASN A CA 1
ATOM 976 C C . ASN A 1 124 ? 10.221 -0.476 13.061 1.00 96.06 124 ASN A C 1
ATOM 978 O O . ASN A 1 124 ? 10.699 -0.788 14.151 1.00 96.06 124 ASN A O 1
ATOM 982 N N . GLY A 1 125 ? 10.064 0.798 12.695 1.00 97.69 125 GLY A N 1
ATOM 983 C CA . GLY A 1 125 ? 10.277 1.920 13.602 1.00 97.69 125 GLY A CA 1
ATOM 984 C C . GLY A 1 125 ? 9.061 2.178 14.504 1.00 97.69 125 GLY A C 1
ATOM 985 O O . GLY A 1 125 ? 7.939 1.850 14.113 1.00 97.69 125 GLY A O 1
ATOM 986 N N . PRO A 1 126 ? 9.259 2.823 15.669 1.00 98.00 126 PRO A N 1
ATOM 987 C CA . PRO A 1 126 ? 8.178 3.117 16.613 1.00 98.00 126 PRO A CA 1
ATOM 988 C C . PRO A 1 126 ? 7.059 3.955 15.984 1.00 98.00 126 PRO A C 1
ATOM 990 O O . PRO A 1 126 ? 5.902 3.575 16.079 1.00 98.00 126 PRO A O 1
ATOM 993 N N . GLU A 1 127 ? 7.392 5.003 15.219 1.00 98.06 127 GLU A N 1
ATOM 994 C CA . GLU A 1 127 ? 6.387 5.842 14.540 1.00 98.06 127 GLU A CA 1
ATOM 995 C C . GLU A 1 127 ? 5.507 5.048 13.560 1.00 98.06 127 GLU A C 1
ATOM 997 O O . GLU A 1 127 ? 4.352 5.390 13.307 1.00 98.06 127 GLU A O 1
ATOM 1002 N N . THR A 1 128 ? 6.064 3.993 12.959 1.00 98.44 128 THR A N 1
ATOM 1003 C CA . THR A 1 128 ? 5.320 3.127 12.044 1.00 98.44 128 THR A CA 1
ATOM 1004 C C . THR A 1 128 ? 4.385 2.205 12.819 1.00 98.44 128 THR A C 1
ATOM 1006 O O . THR A 1 128 ? 3.262 1.981 12.375 1.00 98.44 128 THR A O 1
ATOM 1009 N N . PHE A 1 129 ? 4.806 1.703 13.981 1.00 98.69 129 PHE A N 1
ATOM 1010 C CA . PHE A 1 129 ? 3.935 0.919 14.857 1.00 98.69 129 PHE A CA 1
ATOM 1011 C C . PHE A 1 129 ? 2.804 1.777 15.424 1.00 98.69 129 PHE A C 1
ATOM 1013 O O . PHE A 1 129 ? 1.659 1.356 15.324 1.00 98.69 129 PHE A O 1
ATOM 1020 N N . ASP A 1 130 ? 3.086 3.012 15.850 1.00 98.69 130 ASP A N 1
ATOM 1021 C CA . ASP A 1 130 ? 2.060 3.969 16.287 1.00 98.69 130 ASP A CA 1
ATOM 1022 C C . ASP A 1 130 ? 1.007 4.214 15.188 1.00 98.69 130 ASP A C 1
ATOM 1024 O O . ASP A 1 130 ? -0.196 4.289 15.450 1.00 98.69 130 ASP A O 1
ATOM 1028 N N . LEU A 1 131 ? 1.443 4.310 13.924 1.00 98.88 131 LEU A N 1
ATOM 1029 C CA . LEU A 1 131 ? 0.537 4.426 12.780 1.00 98.88 131 LEU A CA 1
ATOM 1030 C C . LEU A 1 131 ? -0.348 3.180 12.616 1.00 98.88 131 LEU A C 1
ATOM 1032 O O . LEU A 1 131 ? -1.543 3.317 12.350 1.00 98.88 131 LEU A O 1
ATOM 1036 N N . PHE A 1 132 ? 0.214 1.978 12.738 1.00 98.81 132 PHE A N 1
ATOM 1037 C CA . PHE A 1 132 ? -0.560 0.741 12.617 1.00 98.81 132 PHE A CA 1
ATOM 1038 C C . PHE A 1 132 ? -1.495 0.516 13.808 1.00 98.81 132 PHE A C 1
ATOM 1040 O O . PHE A 1 132 ? -2.638 0.122 13.587 1.00 98.81 132 PHE A O 1
ATOM 1047 N N . ASP A 1 133 ? -1.081 0.851 15.030 1.00 98.75 133 ASP A N 1
A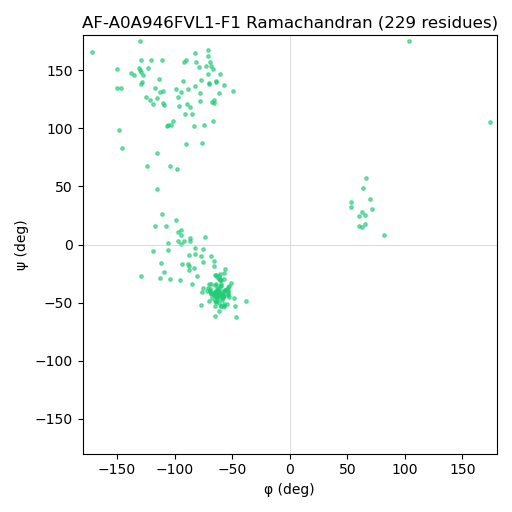TOM 1048 C CA . ASP A 1 133 ? -1.955 0.851 16.206 1.00 98.75 133 ASP A CA 1
ATOM 1049 C C . ASP A 1 133 ? -3.165 1.759 15.985 1.00 98.75 133 ASP A C 1
ATOM 1051 O O . ASP A 1 133 ? -4.299 1.346 16.219 1.00 98.75 133 ASP A O 1
ATOM 1055 N N . LEU A 1 134 ? -2.951 2.954 15.430 1.00 98.69 134 LEU A N 1
ATOM 1056 C CA . LEU A 1 134 ? -4.036 3.873 15.096 1.00 98.69 134 LEU A CA 1
ATOM 1057 C C . LEU A 1 134 ? -4.996 3.292 14.039 1.00 98.69 134 LEU A C 1
ATOM 1059 O O . LEU A 1 134 ? -6.213 3.412 14.177 1.00 98.69 134 LEU A O 1
ATOM 1063 N N . ILE A 1 135 ? -4.484 2.658 12.978 1.00 98.75 135 ILE A N 1
ATOM 1064 C CA . ILE A 1 135 ? -5.335 2.014 11.959 1.00 98.75 135 ILE A CA 1
ATOM 1065 C C . ILE A 1 135 ? -6.150 0.874 12.591 1.00 98.75 135 ILE A C 1
ATOM 1067 O O . ILE A 1 135 ? -7.358 0.770 12.362 1.00 98.75 135 ILE A O 1
ATOM 1071 N N . GLN A 1 136 ? -5.505 0.043 13.410 1.00 98.50 136 GLN A N 1
ATOM 1072 C CA . GLN A 1 136 ? -6.137 -1.060 14.127 1.00 98.50 136 GLN A CA 1
ATOM 1073 C C . GLN A 1 136 ? -7.209 -0.561 15.106 1.00 98.50 136 GLN A C 1
ATOM 1075 O O . GLN A 1 136 ? -8.299 -1.132 15.159 1.00 98.50 136 GLN A O 1
ATOM 1080 N N . GLU A 1 137 ? -6.946 0.523 15.838 1.00 98.44 137 GLU A N 1
ATOM 1081 C CA . GLU A 1 137 ? -7.910 1.156 16.740 1.00 98.44 137 GLU A CA 1
ATOM 1082 C C . GLU A 1 137 ? -9.175 1.569 15.985 1.00 98.44 137 GLU A C 1
ATOM 1084 O O . GLU A 1 137 ? -10.278 1.281 16.451 1.00 98.44 137 GLU A O 1
ATOM 1089 N N . PHE A 1 138 ? -9.054 2.187 14.805 1.00 98.50 138 PHE A N 1
ATOM 1090 C CA . PHE A 1 138 ? -10.216 2.522 13.974 1.00 98.50 138 PHE A CA 1
ATOM 1091 C C . PHE A 1 138 ? -10.991 1.272 13.549 1.00 98.50 138 PHE A C 1
ATOM 1093 O O . PHE A 1 138 ? -12.225 1.274 13.595 1.00 98.50 138 PHE A O 1
ATOM 1100 N N . ASN A 1 139 ? -10.290 0.201 13.171 1.00 98.50 139 ASN A N 1
ATOM 1101 C CA . ASN A 1 139 ? -10.945 -1.040 12.774 1.00 98.50 139 ASN A CA 1
ATOM 1102 C C . ASN A 1 139 ? -11.723 -1.686 13.930 1.00 98.50 139 ASN A C 1
ATOM 1104 O O . ASN A 1 139 ? -12.850 -2.140 13.738 1.00 98.50 139 ASN A O 1
ATOM 1108 N N . ILE A 1 140 ? -11.162 -1.673 15.141 1.00 97.94 140 ILE A N 1
ATOM 1109 C CA . ILE A 1 140 ? -11.776 -2.274 16.333 1.00 97.94 140 ILE A CA 1
ATOM 1110 C C . ILE A 1 140 ? -12.898 -1.393 16.897 1.00 97.94 140 ILE A C 1
ATOM 1112 O O . ILE A 1 140 ? -14.000 -1.874 17.150 1.00 97.94 140 ILE A O 1
ATOM 1116 N N . SER A 1 141 ? -12.621 -0.109 17.132 1.00 95.06 141 SER A N 1
ATOM 1117 C CA . SER A 1 141 ? -13.504 0.779 17.903 1.00 95.06 141 SER A CA 1
ATOM 1118 C C . SER A 1 141 ? -14.616 1.409 17.068 1.00 95.06 141 SER A C 1
ATOM 1120 O O . SER A 1 141 ? -15.720 1.611 17.567 1.00 95.06 141 SER A O 1
ATOM 1122 N N . GLN A 1 142 ? -14.340 1.713 15.798 1.00 91.25 142 GLN A N 1
ATOM 1123 C CA . GLN A 1 142 ? -15.288 2.377 14.899 1.00 91.25 142 GLN A CA 1
ATOM 1124 C C . GLN A 1 142 ? -15.872 1.414 13.861 1.00 91.25 142 GLN A C 1
ATOM 1126 O O . GLN A 1 142 ? -16.655 1.834 13.010 1.00 91.25 142 GLN A O 1
ATOM 1131 N N . GLY A 1 143 ? -15.487 0.132 13.903 1.00 92.12 143 GLY A N 1
ATOM 1132 C CA . GLY A 1 143 ? -15.858 -0.843 12.879 1.00 92.12 143 GLY A CA 1
ATOM 1133 C C . GLY A 1 143 ? -15.345 -0.448 11.494 1.00 92.12 143 GLY A C 1
ATOM 1134 O O . GLY A 1 143 ? -15.941 -0.835 10.484 1.00 92.12 143 GLY A O 1
ATOM 1135 N N . ALA A 1 144 ? -14.273 0.356 11.428 1.00 89.31 144 ALA A N 1
ATOM 1136 C CA . ALA A 1 144 ? -13.628 0.641 10.161 1.00 89.31 144 ALA A CA 1
ATOM 1137 C C . ALA A 1 144 ? -13.130 -0.685 9.559 1.00 89.31 144 ALA A C 1
ATOM 1139 O O . ALA A 1 144 ? -12.798 -1.640 10.254 1.00 89.31 144 ALA A O 1
ATOM 1140 N N . SER A 1 145 ? -13.149 -0.799 8.239 1.00 95.94 145 SER A N 1
ATOM 1141 C CA . SER A 1 145 ? -12.655 -1.999 7.551 1.00 95.94 145 SER A CA 1
ATOM 1142 C C . SER A 1 145 ? -11.439 -1.633 6.717 1.00 95.94 145 SER A C 1
ATOM 1144 O O . SER A 1 145 ? -11.392 -1.925 5.519 1.00 95.94 145 SER A O 1
ATOM 1146 N N . PHE A 1 146 ? -10.504 -0.901 7.325 1.00 98.75 146 PHE A N 1
ATOM 1147 C CA . PHE A 1 146 ? -9.295 -0.484 6.643 1.00 98.75 146 PHE A CA 1
ATOM 1148 C C . PHE A 1 146 ? -8.386 -1.680 6.388 1.00 98.75 146 PHE A C 1
ATOM 1150 O O . PHE A 1 146 ? -8.180 -2.526 7.260 1.00 98.75 146 PHE A O 1
ATOM 1157 N N . PHE A 1 147 ? -7.813 -1.717 5.192 1.00 98.75 147 PHE A N 1
ATOM 1158 C CA . PHE A 1 147 ? -6.788 -2.679 4.816 1.00 98.75 147 PHE A CA 1
ATOM 1159 C C . PHE A 1 147 ? -5.594 -1.953 4.211 1.00 98.75 147 PHE A C 1
ATOM 1161 O O . PHE A 1 147 ? -5.742 -0.906 3.575 1.00 98.75 147 PHE A O 1
ATOM 1168 N N . VAL A 1 148 ? -4.403 -2.503 4.410 1.00 98.81 148 VAL A N 1
ATOM 1169 C CA . VAL A 1 148 ? -3.148 -1.860 4.024 1.00 98.81 148 VAL A CA 1
ATOM 1170 C C . VAL A 1 148 ? -2.533 -2.592 2.845 1.00 98.81 148 VAL A C 1
ATOM 1172 O O . VAL A 1 148 ? -2.188 -3.762 2.943 1.00 98.81 148 VAL A O 1
ATOM 1175 N N . VAL A 1 149 ? -2.340 -1.884 1.737 1.00 98.69 149 VAL A N 1
ATOM 1176 C CA . VAL A 1 149 ? -1.525 -2.341 0.611 1.00 98.69 149 VAL A CA 1
ATOM 1177 C C . VAL A 1 149 ? -0.098 -1.859 0.835 1.00 98.69 149 VAL A C 1
ATOM 1179 O O . VAL A 1 149 ? 0.166 -0.655 0.765 1.00 98.69 149 VAL A O 1
ATOM 1182 N N . LEU A 1 150 ? 0.827 -2.784 1.085 1.00 97.62 150 LEU A N 1
ATOM 1183 C CA . LEU A 1 150 ? 2.227 -2.461 1.350 1.00 97.62 150 LEU A CA 1
ATOM 1184 C C . LEU A 1 150 ? 3.110 -2.911 0.184 1.00 97.62 150 LEU A C 1
ATOM 1186 O O . LEU A 1 150 ? 3.150 -4.092 -0.165 1.00 97.62 150 LEU A O 1
ATOM 1190 N N . ASP A 1 151 ? 3.842 -1.964 -0.410 1.00 94.31 151 ASP A N 1
ATOM 1191 C CA . ASP A 1 151 ? 4.864 -2.299 -1.407 1.00 94.31 151 ASP A CA 1
ATOM 1192 C C . ASP A 1 151 ? 6.015 -3.071 -0.768 1.00 94.31 151 ASP A C 1
ATOM 1194 O O . ASP A 1 151 ? 6.858 -2.494 -0.082 1.00 94.31 151 ASP A O 1
ATOM 1198 N N . THR A 1 152 ? 6.076 -4.374 -1.044 1.00 89.50 152 THR A N 1
ATOM 1199 C CA . THR A 1 152 ? 7.170 -5.238 -0.589 1.00 89.50 152 THR A CA 1
ATOM 1200 C C . THR A 1 152 ? 8.272 -5.240 -1.636 1.00 89.50 152 THR A C 1
ATOM 1202 O O . THR A 1 152 ? 8.281 -6.051 -2.557 1.00 89.50 152 THR A O 1
ATOM 1205 N N . LEU A 1 153 ? 9.176 -4.265 -1.542 1.00 87.94 153 LEU A N 1
ATOM 1206 C CA . LEU A 1 153 ? 10.301 -4.099 -2.463 1.00 87.94 153 LEU A CA 1
ATOM 1207 C C . LEU A 1 153 ? 11.588 -4.588 -1.798 1.00 87.94 153 LEU A C 1
ATOM 1209 O O . LEU A 1 153 ? 12.184 -3.886 -0.975 1.00 87.94 153 LEU A O 1
ATOM 1213 N N . TYR A 1 154 ? 12.029 -5.786 -2.176 1.00 87.75 154 TYR A N 1
ATOM 1214 C CA . TYR A 1 154 ? 13.254 -6.374 -1.654 1.00 87.75 154 TYR A CA 1
ATOM 1215 C C . TYR A 1 154 ? 14.475 -5.744 -2.333 1.00 87.75 154 TYR A C 1
ATOM 1217 O O . TYR A 1 154 ? 14.598 -5.756 -3.559 1.00 87.75 154 TYR A O 1
ATOM 1225 N N . GLY A 1 155 ? 15.383 -5.175 -1.536 1.00 86.62 155 GLY A N 1
ATOM 1226 C CA . GLY A 1 155 ? 16.570 -4.483 -2.047 1.00 86.62 155 GLY A CA 1
ATOM 1227 C C . GLY A 1 155 ? 16.248 -3.163 -2.757 1.00 86.62 155 GLY A C 1
ATOM 1228 O O . GLY A 1 155 ? 16.830 -2.860 -3.803 1.00 86.62 155 GLY A O 1
ATOM 1229 N N . ALA A 1 156 ? 15.292 -2.383 -2.241 1.00 87.44 156 ALA A N 1
ATOM 1230 C CA . ALA A 1 156 ? 14.944 -1.094 -2.833 1.00 87.44 156 ALA A CA 1
ATOM 1231 C C . ALA A 1 156 ? 16.125 -0.103 -2.821 1.00 87.44 156 ALA A C 1
ATOM 1233 O O . ALA A 1 156 ? 16.275 0.709 -3.738 1.00 87.44 156 ALA A O 1
ATOM 1234 N N . ASP A 1 157 ? 17.016 -0.221 -1.845 1.00 89.75 157 ASP A N 1
ATOM 1235 C CA . ASP A 1 157 ? 18.292 0.489 -1.770 1.00 89.75 157 ASP A CA 1
ATOM 1236 C C . ASP A 1 157 ? 19.193 0.170 -2.968 1.00 89.75 157 ASP A C 1
ATOM 1238 O O . ASP A 1 157 ? 19.722 1.078 -3.614 1.00 89.75 157 ASP A O 1
ATOM 1242 N N . LEU A 1 158 ? 19.271 -1.103 -3.353 1.00 86.81 158 LEU A N 1
ATOM 1243 C CA . LEU A 1 158 ? 20.091 -1.565 -4.472 1.00 86.81 158 LEU A CA 1
ATOM 1244 C C . LEU A 1 158 ? 19.518 -1.148 -5.833 1.00 86.81 158 LEU A C 1
ATOM 1246 O O . LEU A 1 158 ? 20.268 -0.788 -6.743 1.00 86.81 158 LEU A O 1
ATOM 1250 N N . PHE A 1 159 ? 18.193 -1.208 -5.999 1.00 79.88 159 PHE A N 1
ATOM 1251 C CA . PHE A 1 159 ? 17.550 -0.993 -7.305 1.00 79.88 159 PHE A CA 1
ATOM 1252 C C . PHE A 1 159 ? 17.073 0.439 -7.528 1.00 79.88 159 PHE A C 1
ATOM 1254 O O . PHE A 1 159 ? 17.090 0.932 -8.660 1.00 79.88 159 PHE A O 1
ATOM 1261 N N . PHE A 1 160 ? 16.689 1.129 -6.458 1.00 79.69 160 PHE A N 1
ATOM 1262 C CA . PHE A 1 160 ? 16.107 2.465 -6.514 1.00 79.69 160 PHE A CA 1
ATOM 1263 C C . PHE A 1 160 ? 16.947 3.519 -5.777 1.00 79.69 160 PHE A C 1
ATOM 1265 O O . PHE A 1 160 ? 16.681 4.717 -5.929 1.00 79.69 160 PHE A O 1
ATOM 1272 N N . GLY A 1 161 ? 18.018 3.125 -5.081 1.00 82.88 161 GLY A N 1
ATOM 1273 C CA . GLY A 1 161 ? 18.894 4.050 -4.358 1.00 82.88 161 GLY A CA 1
ATOM 1274 C C . GLY A 1 161 ? 18.226 4.638 -3.116 1.00 82.88 161 GLY A C 1
ATOM 1275 O O . GLY A 1 161 ? 18.460 5.801 -2.789 1.00 82.88 161 GLY A O 1
ATOM 1276 N N . SER A 1 162 ? 17.321 3.883 -2.489 1.00 87.56 162 SER A N 1
ATOM 1277 C CA . SER A 1 162 ? 16.751 4.242 -1.192 1.00 87.56 162 SER A CA 1
ATOM 1278 C C . SER A 1 162 ? 17.768 4.092 -0.065 1.00 87.56 162 SER A C 1
ATOM 1280 O O . SER A 1 162 ? 18.815 3.473 -0.235 1.00 87.56 162 SER A O 1
ATOM 1282 N N . HIS A 1 163 ? 17.440 4.626 1.112 1.00 93.38 163 HIS A N 1
ATOM 1283 C CA . HIS A 1 163 ? 18.148 4.226 2.325 1.00 93.38 163 HIS A CA 1
ATOM 1284 C C . HIS A 1 163 ? 17.876 2.731 2.598 1.00 93.38 163 HIS A C 1
ATOM 1286 O O . HIS A 1 163 ? 16.729 2.312 2.391 1.00 93.38 163 HIS A O 1
ATOM 1292 N N . PRO A 1 164 ? 18.863 1.937 3.056 1.00 92.31 164 PRO A N 1
ATOM 1293 C CA . PRO A 1 164 ? 18.669 0.520 3.385 1.00 92.31 164 PRO A CA 1
ATOM 1294 C C . PRO A 1 164 ? 17.541 0.271 4.393 1.00 92.31 164 PRO A C 1
ATOM 1296 O O . PRO A 1 164 ? 16.738 -0.641 4.207 1.00 92.31 164 PRO A O 1
ATOM 1299 N N . ASP A 1 165 ? 17.401 1.146 5.391 1.00 93.56 165 ASP A N 1
ATOM 1300 C CA . ASP A 1 165 ? 16.352 1.038 6.421 1.00 93.56 165 ASP A CA 1
ATOM 1301 C C . ASP A 1 165 ? 14.931 1.281 5.887 1.00 93.56 165 ASP A C 1
ATOM 1303 O O . ASP A 1 165 ? 13.948 1.051 6.587 1.00 93.56 165 ASP A O 1
ATOM 1307 N N . HIS A 1 166 ? 14.800 1.754 4.644 1.00 94.38 166 HIS A N 1
ATOM 1308 C CA . HIS A 1 166 ? 13.507 1.951 3.989 1.00 94.38 166 HIS A CA 1
ATOM 1309 C C . HIS A 1 166 ? 13.103 0.754 3.123 1.00 94.38 166 HIS A C 1
ATOM 1311 O O . HIS A 1 166 ? 12.122 0.843 2.382 1.00 94.38 166 HIS A O 1
ATOM 1317 N N . ASN A 1 167 ? 13.834 -0.360 3.175 1.00 93.12 167 ASN A N 1
ATOM 1318 C CA . ASN A 1 167 ? 13.428 -1.596 2.519 1.00 93.12 167 ASN A CA 1
ATOM 1319 C C . ASN A 1 167 ? 12.212 -2.216 3.220 1.00 93.12 167 ASN A C 1
ATOM 1321 O O . ASN A 1 167 ? 12.155 -2.292 4.445 1.00 93.12 167 ASN A O 1
ATOM 1325 N N . THR A 1 168 ? 11.268 -2.732 2.432 1.00 94.00 168 THR A N 1
ATOM 1326 C CA . THR A 1 168 ? 10.196 -3.602 2.934 1.00 94.00 168 THR A CA 1
ATOM 1327 C C . THR A 1 168 ? 10.516 -5.024 2.497 1.00 94.00 168 THR A C 1
ATOM 1329 O O . THR A 1 168 ? 10.351 -5.371 1.328 1.00 94.00 168 THR A O 1
ATOM 1332 N N . THR A 1 169 ? 11.019 -5.842 3.421 1.00 95.38 169 THR A N 1
ATOM 1333 C CA . THR A 1 169 ? 11.299 -7.261 3.166 1.00 95.38 169 THR A CA 1
ATOM 1334 C C . THR A 1 169 ? 10.087 -8.127 3.529 1.00 95.38 169 THR A C 1
ATOM 1336 O O . THR A 1 169 ? 9.294 -7.723 4.386 1.00 95.38 169 THR A O 1
ATOM 1339 N N . PRO A 1 170 ? 9.957 -9.342 2.954 1.00 96.88 170 PRO A N 1
ATOM 1340 C CA . PRO A 1 170 ? 8.905 -10.284 3.342 1.00 96.88 170 PRO A CA 1
ATOM 1341 C C . PRO A 1 170 ? 8.876 -10.559 4.850 1.00 96.88 170 PRO A C 1
ATOM 1343 O O . PRO A 1 170 ? 7.807 -10.643 5.444 1.00 96.88 170 PRO A O 1
ATOM 1346 N N . LYS A 1 171 ? 10.051 -10.624 5.495 1.00 97.12 171 LYS A N 1
ATOM 1347 C CA . LYS A 1 171 ? 10.158 -10.767 6.950 1.00 97.12 171 LYS A CA 1
ATOM 1348 C C . LYS A 1 171 ? 9.498 -9.612 7.702 1.00 97.12 171 LYS A C 1
ATOM 1350 O O . LYS A 1 171 ? 8.675 -9.861 8.575 1.00 97.12 171 LYS A O 1
ATOM 1355 N N . LEU A 1 172 ? 9.857 -8.369 7.377 1.00 97.00 172 LEU A N 1
ATOM 1356 C CA . LEU A 1 172 ? 9.323 -7.202 8.085 1.00 97.00 172 LEU A CA 1
ATOM 1357 C C . LEU A 1 172 ? 7.802 -7.100 7.924 1.00 97.00 172 LEU A C 1
ATOM 1359 O O . LEU A 1 172 ? 7.106 -6.817 8.894 1.00 97.00 172 LEU A O 1
ATOM 1363 N N . LEU A 1 173 ? 7.281 -7.386 6.727 1.00 97.75 173 LEU A N 1
ATOM 1364 C CA . LEU A 1 173 ? 5.836 -7.448 6.519 1.00 97.75 173 LEU A CA 1
ATOM 1365 C C . LEU A 1 173 ? 5.194 -8.594 7.319 1.00 97.75 173 LEU A C 1
ATOM 1367 O O . LEU A 1 173 ? 4.182 -8.372 7.974 1.00 97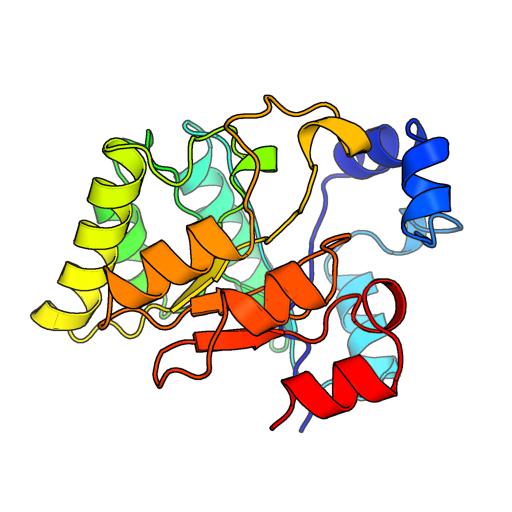.75 173 LEU A O 1
ATOM 1371 N N . GLY A 1 174 ? 5.780 -9.792 7.323 1.00 98.00 174 GLY A N 1
ATOM 1372 C CA . GLY A 1 174 ? 5.269 -10.919 8.111 1.00 98.00 174 GLY A CA 1
ATOM 1373 C C . GLY A 1 174 ? 5.219 -10.630 9.615 1.00 98.00 174 GLY A C 1
ATOM 1374 O O . GLY A 1 174 ? 4.284 -11.054 10.294 1.00 98.00 174 GLY A O 1
ATOM 1375 N N . ASP A 1 175 ? 6.183 -9.871 10.139 1.00 98.00 175 ASP A N 1
ATOM 1376 C CA . ASP A 1 175 ? 6.177 -9.422 11.534 1.00 98.00 175 ASP A CA 1
ATOM 1377 C C . ASP A 1 175 ? 5.021 -8.428 11.797 1.00 98.00 175 ASP A C 1
ATOM 1379 O O . ASP A 1 175 ? 4.324 -8.555 12.807 1.00 98.00 175 ASP A O 1
ATOM 1383 N N . LEU A 1 176 ? 4.750 -7.489 10.878 1.00 98.12 176 LEU A N 1
ATOM 1384 C CA . LEU A 1 176 ? 3.605 -6.566 10.976 1.00 98.12 176 LEU A CA 1
ATOM 1385 C C . LEU A 1 176 ? 2.260 -7.301 10.947 1.00 98.12 176 LEU A C 1
ATOM 1387 O O . LEU A 1 176 ? 1.410 -7.052 11.797 1.00 98.12 176 LEU A O 1
ATOM 1391 N N . VAL A 1 177 ? 2.084 -8.239 10.013 1.00 98.31 177 VAL A N 1
ATOM 1392 C CA . VAL A 1 177 ? 0.863 -9.054 9.884 1.00 98.31 177 VAL A CA 1
ATOM 1393 C C . VAL A 1 177 ? 0.519 -9.745 11.205 1.00 98.31 177 VAL A C 1
ATOM 1395 O O . VAL A 1 177 ? -0.640 -9.741 11.616 1.00 98.31 177 VAL A O 1
ATOM 1398 N N . LYS A 1 178 ? 1.529 -10.291 11.896 1.00 98.12 178 LYS A N 1
ATOM 1399 C CA . LYS A 1 178 ? 1.372 -10.936 13.211 1.00 98.12 178 LYS A CA 1
ATOM 1400 C C . LYS A 1 178 ? 1.056 -9.946 14.329 1.00 98.12 178 LYS A C 1
ATOM 1402 O O . LYS A 1 178 ? 0.352 -10.301 15.268 1.00 98.12 178 LYS A O 1
ATOM 1407 N N . SER A 1 179 ? 1.609 -8.739 14.250 1.00 98.25 179 SER A N 1
ATOM 1408 C CA . SER A 1 179 ? 1.501 -7.729 15.308 1.00 98.25 179 SER A CA 1
ATOM 1409 C C . SER A 1 179 ? 0.165 -6.981 15.268 1.00 98.25 179 SER A C 1
ATOM 1411 O O . SER A 1 179 ? -0.314 -6.539 16.309 1.00 98.25 179 SER A O 1
ATOM 1413 N N . PHE A 1 180 ? -0.461 -6.887 14.090 1.00 98.44 180 PHE A N 1
ATOM 1414 C CA . PHE A 1 180 ? -1.685 -6.113 13.863 1.00 98.44 180 PHE A CA 1
ATOM 1415 C C . PHE A 1 180 ? -2.816 -6.977 13.270 1.00 98.44 180 PHE A C 1
ATOM 1417 O O . PHE A 1 180 ? -3.208 -6.785 12.114 1.00 98.44 180 PHE A O 1
ATOM 1424 N N . PRO A 1 181 ? -3.363 -7.944 14.035 1.00 97.81 181 PRO A N 1
ATOM 1425 C CA . PRO A 1 181 ? -4.332 -8.921 13.530 1.00 97.81 181 PRO A CA 1
ATOM 1426 C C . PRO A 1 181 ? -5.675 -8.313 13.101 1.00 97.81 181 PRO A C 1
ATOM 1428 O O . PRO A 1 181 ? -6.415 -8.949 12.357 1.00 97.81 181 PRO A O 1
ATOM 1431 N N . ALA A 1 182 ? -6.007 -7.091 13.536 1.00 98.31 182 ALA A N 1
ATOM 1432 C CA . ALA A 1 182 ? -7.239 -6.411 13.120 1.00 98.31 182 ALA A CA 1
ATOM 1433 C C . ALA A 1 182 ? -7.084 -5.614 11.808 1.00 98.31 182 ALA A C 1
ATOM 1435 O O . ALA A 1 182 ? -8.005 -4.901 11.403 1.00 98.31 182 ALA A O 1
ATOM 1436 N N . ILE A 1 183 ? -5.932 -5.713 11.141 1.00 98.69 183 ILE A N 1
ATOM 1437 C CA . ILE A 1 183 ? -5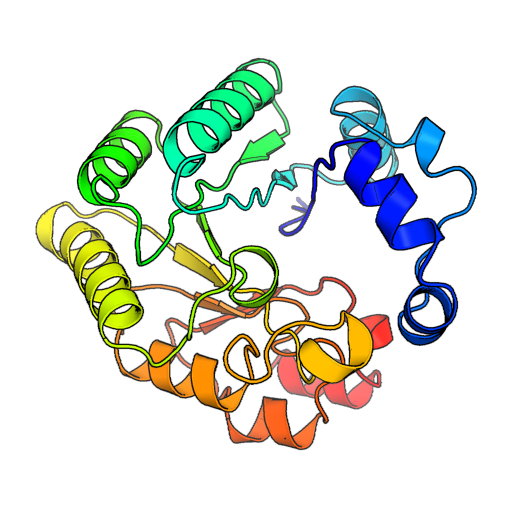.668 -5.093 9.842 1.00 98.69 183 ILE A CA 1
ATOM 1438 C C . ILE A 1 183 ? -5.453 -6.195 8.813 1.00 98.69 183 ILE A C 1
ATOM 1440 O O . ILE A 1 183 ? -4.578 -7.042 8.978 1.00 98.69 183 ILE A O 1
ATOM 1444 N N . ASN A 1 184 ? -6.209 -6.136 7.718 1.00 98.69 184 ASN A N 1
ATOM 1445 C CA . ASN A 1 184 ? -5.912 -6.934 6.534 1.00 98.69 184 ASN A CA 1
ATOM 1446 C C . ASN A 1 184 ? -4.760 -6.291 5.762 1.00 98.69 184 ASN A C 1
ATOM 1448 O O . ASN A 1 184 ? -4.803 -5.098 5.450 1.00 98.69 184 ASN A O 1
ATOM 1452 N N . PHE A 1 185 ? -3.760 -7.083 5.404 1.00 98.62 185 PHE A N 1
ATOM 1453 C CA . PHE A 1 185 ? -2.610 -6.654 4.624 1.00 98.62 185 PHE A CA 1
ATOM 1454 C C . PHE A 1 185 ? -2.657 -7.259 3.228 1.00 98.62 185 PHE A C 1
ATOM 1456 O O . PHE A 1 185 ? -2.818 -8.465 3.070 1.00 98.62 185 PHE A O 1
ATOM 1463 N N . ILE A 1 186 ? -2.455 -6.421 2.214 1.00 98.38 186 ILE A N 1
ATOM 1464 C CA . ILE A 1 186 ? -2.146 -6.847 0.854 1.00 98.38 186 ILE A CA 1
ATOM 1465 C C . ILE A 1 186 ? -0.641 -6.677 0.648 1.00 98.38 186 ILE A C 1
ATOM 1467 O O . ILE A 1 186 ? -0.137 -5.556 0.516 1.00 98.38 186 ILE A O 1
ATOM 1471 N N . ALA A 1 187 ? 0.075 -7.797 0.627 1.00 97.25 187 ALA A N 1
ATOM 1472 C CA . ALA A 1 187 ? 1.481 -7.861 0.273 1.00 97.25 187 ALA A CA 1
ATOM 1473 C C . ALA A 1 187 ? 1.615 -7.696 -1.244 1.00 97.25 187 ALA A C 1
ATOM 1475 O O . ALA A 1 187 ? 1.323 -8.614 -2.019 1.00 97.25 187 ALA A O 1
ATOM 1476 N N . ALA A 1 188 ? 2.022 -6.507 -1.681 1.00 96.56 188 ALA A N 1
ATOM 1477 C CA . ALA A 1 188 ? 2.119 -6.238 -3.104 1.00 96.56 188 ALA A CA 1
ATOM 1478 C C . ALA A 1 188 ? 3.216 -7.077 -3.768 1.00 96.56 188 ALA A C 1
ATOM 1480 O O . ALA A 1 188 ? 4.235 -7.402 -3.152 1.00 96.56 188 ALA A O 1
ATOM 1481 N N . HIS A 1 189 ? 3.020 -7.368 -5.051 1.00 94.81 189 HIS A N 1
ATOM 1482 C CA . HIS A 1 189 ? 3.951 -8.115 -5.889 1.00 94.81 189 HIS A CA 1
ATOM 1483 C C . HIS A 1 189 ? 4.179 -9.550 -5.432 1.00 94.81 189 HIS A C 1
ATOM 1485 O O . HIS A 1 189 ? 5.323 -9.990 -5.306 1.00 94.81 189 HIS A O 1
ATOM 1491 N N . MET A 1 190 ? 3.087 -10.272 -5.157 1.00 95.38 190 MET A N 1
ATOM 1492 C CA . MET A 1 190 ? 3.123 -11.631 -4.603 1.00 95.38 190 MET A CA 1
ATOM 1493 C C . MET A 1 190 ? 3.965 -11.728 -3.320 1.00 95.38 190 MET A C 1
ATOM 1495 O O . MET A 1 190 ? 4.624 -12.735 -3.069 1.00 95.38 190 MET A O 1
ATOM 1499 N N . GLY A 1 191 ? 3.987 -10.653 -2.529 1.00 94.75 191 GLY A N 1
ATOM 1500 C CA . GLY A 1 191 ? 4.751 -10.579 -1.290 1.00 94.75 191 GLY A CA 1
ATOM 1501 C C . GLY A 1 191 ? 6.236 -10.252 -1.439 1.00 94.75 191 GLY A C 1
ATOM 1502 O O . GLY A 1 191 ? 6.948 -10.289 -0.438 1.00 94.75 191 GLY A O 1
ATOM 1503 N N . GLY A 1 192 ? 6.732 -9.901 -2.630 1.00 92.94 192 GLY A N 1
ATOM 1504 C CA . GLY A 1 192 ? 8.105 -9.413 -2.765 1.00 92.94 192 GLY A CA 1
ATOM 1505 C C . GLY A 1 192 ? 8.587 -9.178 -4.193 1.00 92.94 192 GLY A C 1
ATOM 1506 O O . GLY A 1 192 ? 9.010 -10.110 -4.874 1.00 92.94 192 GLY A O 1
ATOM 1507 N N . LEU A 1 193 ? 8.679 -7.913 -4.615 1.00 89.56 193 LEU A N 1
ATOM 1508 C CA . LEU A 1 193 ? 9.387 -7.559 -5.845 1.00 89.56 193 LEU A CA 1
ATOM 1509 C C . LEU A 1 193 ? 10.888 -7.816 -5.675 1.00 89.56 193 LEU A C 1
ATOM 1511 O O . LEU A 1 193 ? 11.517 -7.236 -4.791 1.00 89.56 193 LEU A O 1
ATOM 1515 N N . ALA A 1 194 ? 11.451 -8.652 -6.552 1.00 84.19 194 ALA A N 1
ATOM 1516 C CA . ALA A 1 194 ? 12.856 -9.072 -6.551 1.00 84.19 194 ALA A CA 1
ATOM 1517 C C . ALA A 1 194 ? 13.322 -9.803 -5.273 1.00 84.19 194 ALA A C 1
ATOM 1519 O O . ALA A 1 194 ? 14.528 -9.951 -5.059 1.00 84.19 194 ALA A O 1
ATOM 1520 N N . ALA A 1 195 ? 12.389 -10.273 -4.439 1.00 91.00 195 ALA A N 1
ATOM 1521 C CA . ALA A 1 195 ? 12.710 -11.125 -3.303 1.00 91.00 195 ALA A CA 1
ATOM 1522 C C . ALA A 1 195 ? 12.984 -12.559 -3.784 1.00 91.00 195 ALA A C 1
ATOM 1524 O O . ALA A 1 195 ? 12.275 -13.049 -4.663 1.00 91.00 195 ALA A O 1
ATOM 1525 N N . PRO A 1 196 ? 13.959 -13.276 -3.202 1.00 92.69 196 PRO A N 1
ATOM 1526 C CA . PRO A 1 196 ? 14.058 -14.715 -3.399 1.00 92.69 196 PRO A CA 1
ATOM 1527 C C . PRO A 1 196 ? 12.759 -15.404 -2.961 1.00 92.69 196 PRO A C 1
ATOM 1529 O O . PRO A 1 196 ? 12.247 -15.115 -1.880 1.00 92.69 196 PRO A O 1
ATOM 1532 N N . PHE A 1 197 ? 12.264 -16.376 -3.730 1.00 94.81 197 PHE A N 1
ATOM 1533 C CA . PHE A 1 197 ? 11.040 -17.114 -3.385 1.00 94.81 197 PHE A CA 1
ATOM 1534 C C . PHE A 1 197 ? 11.065 -17.708 -1.965 1.00 94.81 197 PHE A C 1
ATOM 1536 O O . PHE A 1 197 ? 10.053 -17.705 -1.262 1.00 94.81 197 PHE A O 1
ATOM 1543 N N . ARG A 1 198 ? 12.234 -18.168 -1.495 1.00 95.31 198 ARG A N 1
ATOM 1544 C CA . ARG A 1 198 ? 12.400 -18.674 -0.123 1.00 95.31 198 ARG A CA 1
ATOM 1545 C C . ARG A 1 198 ? 12.129 -17.601 0.936 1.00 95.31 198 ARG A C 1
ATOM 1547 O O . ARG A 1 198 ? 11.544 -17.925 1.964 1.00 95.31 198 ARG A O 1
ATOM 1554 N N . GLU A 1 199 ? 12.524 -16.351 0.688 1.00 95.81 199 GLU A N 1
ATOM 1555 C CA . GLU A 1 199 ? 12.255 -15.233 1.603 1.00 95.81 199 GLU A CA 1
ATOM 1556 C C . GLU A 1 199 ? 10.753 -14.973 1.709 1.00 95.81 199 GLU A C 1
ATOM 1558 O O . GLU A 1 199 ? 10.253 -14.776 2.812 1.00 95.81 199 GLU A O 1
ATOM 1563 N N . ILE A 1 200 ? 10.027 -15.035 0.590 1.00 96.31 200 ILE A N 1
ATOM 1564 C CA . ILE A 1 200 ? 8.566 -14.889 0.565 1.00 96.31 200 ILE A CA 1
ATOM 1565 C C . ILE A 1 200 ? 7.914 -16.057 1.317 1.00 96.31 200 ILE A C 1
ATOM 1567 O O . ILE A 1 200 ? 7.283 -15.855 2.352 1.00 96.31 200 ILE A O 1
ATOM 1571 N N . SER A 1 201 ? 8.128 -17.289 0.848 1.00 95.69 201 SER A N 1
ATOM 1572 C CA . SER A 1 201 ? 7.453 -18.494 1.363 1.00 95.69 201 SER A CA 1
ATOM 1573 C C . SER A 1 201 ? 7.775 -18.829 2.822 1.00 95.69 201 SER A C 1
ATOM 1575 O O . SER A 1 201 ? 6.957 -19.457 3.488 1.00 95.69 201 SER A O 1
ATOM 1577 N N . SER A 1 202 ? 8.938 -18.419 3.340 1.00 96.06 202 SER A N 1
ATOM 1578 C CA . SER A 1 202 ? 9.318 -18.700 4.735 1.00 96.06 202 SER A CA 1
ATOM 1579 C C . SER A 1 202 ? 8.818 -17.648 5.725 1.00 96.06 202 SER A C 1
ATOM 1581 O O . SER A 1 202 ? 8.730 -17.940 6.916 1.00 96.06 202 SER A O 1
ATOM 1583 N N . ASN A 1 203 ? 8.523 -16.428 5.265 1.00 97.44 203 ASN A N 1
ATOM 1584 C CA . ASN A 1 203 ? 8.175 -15.312 6.150 1.00 97.44 203 ASN A CA 1
ATOM 1585 C C . ASN A 1 203 ? 6.721 -14.846 6.022 1.00 97.44 203 ASN A C 1
ATOM 1587 O O . ASN A 1 203 ? 6.159 -14.349 6.997 1.00 97.44 203 ASN A O 1
ATOM 1591 N N . LEU A 1 204 ? 6.115 -15.011 4.847 1.00 96.44 204 LEU A N 1
ATOM 1592 C CA . LEU A 1 204 ? 4.725 -14.662 4.567 1.00 96.44 204 LEU A CA 1
ATOM 1593 C C . LEU A 1 204 ? 3.882 -15.938 4.521 1.00 96.44 204 LEU A C 1
ATOM 1595 O O . LEU A 1 204 ? 3.419 -16.370 3.470 1.00 96.44 204 LEU A O 1
ATOM 1599 N N . THR A 1 205 ? 3.748 -16.577 5.682 1.00 92.81 205 THR A N 1
ATOM 1600 C CA . THR A 1 205 ? 2.921 -17.776 5.849 1.00 92.81 205 THR A CA 1
ATOM 1601 C C . THR A 1 205 ? 1.434 -17.423 5.767 1.00 92.81 205 THR A C 1
ATOM 1603 O O . THR A 1 205 ? 1.073 -16.348 6.252 1.00 92.81 205 THR A O 1
ATOM 1606 N N . PRO A 1 206 ? 0.570 -18.313 5.241 1.00 94.19 206 PRO A N 1
ATOM 1607 C CA . PRO A 1 206 ? -0.872 -18.079 5.193 1.00 94.19 206 PRO A CA 1
ATOM 1608 C C . PRO A 1 206 ? -1.438 -17.632 6.547 1.00 94.19 206 PRO A C 1
ATOM 1610 O O . PRO A 1 206 ? -1.133 -18.227 7.583 1.00 94.19 206 PRO A O 1
ATOM 1613 N N . ALA A 1 207 ? -2.241 -16.572 6.522 1.00 95.38 207 ALA A N 1
ATOM 1614 C CA . ALA A 1 207 ? -2.908 -15.993 7.681 1.00 95.38 207 ALA A CA 1
ATOM 1615 C C . ALA A 1 207 ? -4.224 -15.343 7.237 1.00 95.38 207 ALA A C 1
ATOM 1617 O O . ALA A 1 207 ? -4.315 -14.848 6.114 1.00 95.38 207 ALA A O 1
ATOM 1618 N N . ASP A 1 208 ? -5.216 -15.294 8.127 1.00 96.44 208 ASP A N 1
ATOM 1619 C CA . ASP A 1 208 ? -6.556 -14.771 7.811 1.00 96.44 208 ASP A CA 1
ATOM 1620 C C . ASP A 1 208 ? -6.545 -13.296 7.376 1.00 96.44 208 ASP A C 1
ATOM 1622 O O . ASP A 1 208 ? -7.434 -12.844 6.655 1.00 96.44 208 ASP A O 1
ATOM 1626 N N . ASN A 1 209 ? -5.527 -12.547 7.806 1.00 98.06 209 ASN A N 1
ATOM 1627 C CA . ASN A 1 209 ? -5.355 -11.127 7.529 1.00 98.06 209 ASN A CA 1
ATOM 1628 C C . ASN A 1 209 ? -4.228 -10.832 6.521 1.00 98.06 209 ASN A C 1
ATOM 1630 O O . ASN A 1 209 ? -3.783 -9.686 6.429 1.00 98.06 209 ASN A O 1
ATOM 1634 N N . LEU A 1 210 ? -3.755 -11.830 5.765 1.00 98.00 210 LEU A N 1
ATOM 1635 C CA . LEU A 1 210 ? -2.707 -11.669 4.755 1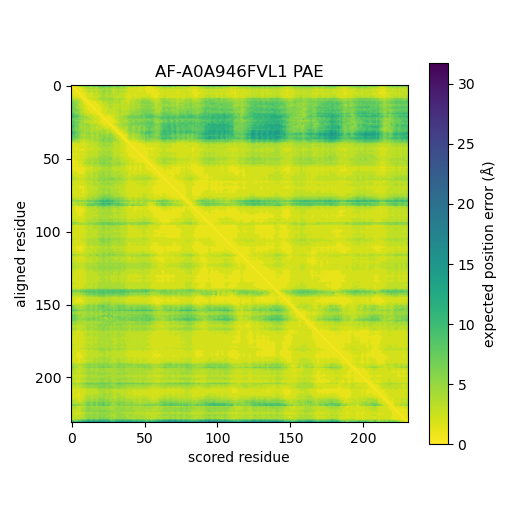.00 98.00 210 LEU A CA 1
ATOM 1636 C C . LEU A 1 210 ? -3.190 -12.103 3.371 1.00 98.00 210 LEU A C 1
ATOM 1638 O O . LEU A 1 210 ? -3.575 -13.244 3.146 1.00 98.00 210 LEU A O 1
ATOM 1642 N N . PHE A 1 211 ? -3.081 -11.186 2.418 1.00 97.62 211 PHE A N 1
ATOM 1643 C CA . PHE A 1 211 ? -3.471 -11.359 1.026 1.00 97.62 211 PHE A CA 1
ATOM 1644 C C . PHE A 1 211 ? -2.336 -10.906 0.121 1.00 97.62 211 PHE A C 1
ATOM 1646 O O . PHE A 1 211 ? -1.577 -10.012 0.488 1.00 97.62 211 PHE A O 1
ATOM 1653 N N . PHE A 1 212 ? -2.229 -11.469 -1.079 1.00 96.38 212 PHE A N 1
ATOM 1654 C CA . PHE A 1 212 ? -1.256 -11.041 -2.085 1.00 96.38 212 PHE A CA 1
ATOM 1655 C C . PHE A 1 212 ? -1.975 -10.428 -3.285 1.00 96.38 212 PHE A C 1
ATOM 1657 O O . PHE A 1 212 ? -3.024 -10.919 -3.701 1.00 96.38 212 PHE A O 1
ATOM 1664 N N . ASP A 1 213 ? -1.391 -9.382 -3.872 1.00 96.00 213 ASP A N 1
ATOM 1665 C CA . ASP A 1 213 ? -1.745 -9.000 -5.240 1.00 96.00 213 ASP A CA 1
ATOM 1666 C C . ASP A 1 213 ? -0.847 -9.720 -6.255 1.00 96.00 213 ASP A C 1
ATOM 1668 O O . ASP A 1 213 ? 0.262 -10.161 -5.944 1.00 96.00 213 ASP A O 1
ATOM 1672 N N . THR A 1 214 ? -1.320 -9.815 -7.496 1.00 94.38 214 THR A N 1
ATOM 1673 C CA . THR A 1 214 ? -0.597 -10.472 -8.594 1.00 94.38 214 THR A CA 1
ATOM 1674 C C . THR A 1 214 ? 0.225 -9.492 -9.439 1.00 94.38 214 THR A C 1
ATOM 1676 O O . THR A 1 214 ? 0.672 -9.836 -10.539 1.00 94.38 214 THR A O 1
ATOM 1679 N N . SER A 1 215 ? 0.415 -8.251 -8.981 1.00 93.00 215 SER A N 1
ATOM 1680 C CA . SER A 1 215 ? 1.097 -7.207 -9.751 1.00 93.00 215 SER A CA 1
ATOM 1681 C C . SER A 1 215 ? 2.564 -7.572 -9.959 1.00 93.00 215 SER A C 1
ATOM 1683 O O . SER A 1 215 ? 3.290 -7.794 -9.002 1.00 93.00 215 SER A O 1
ATOM 1685 N N . ASN A 1 216 ? 3.039 -7.619 -11.203 1.00 89.06 216 ASN A N 1
ATOM 1686 C CA . ASN A 1 216 ? 4.396 -8.069 -11.551 1.00 89.06 216 ASN A CA 1
ATOM 1687 C C . ASN A 1 216 ? 4.723 -9.537 -11.204 1.00 89.06 216 ASN A C 1
ATOM 1689 O O . ASN A 1 216 ? 5.896 -9.894 -11.271 1.00 89.06 216 ASN A O 1
ATOM 1693 N N . ALA A 1 217 ? 3.741 -10.404 -10.915 1.00 89.12 217 ALA A N 1
ATOM 1694 C CA . ALA A 1 217 ? 3.974 -11.819 -10.576 1.00 89.12 217 ALA A CA 1
ATOM 1695 C C . ALA A 1 217 ? 4.919 -12.540 -11.563 1.00 89.12 217 ALA A C 1
ATOM 1697 O O . ALA A 1 217 ? 5.888 -13.177 -11.159 1.00 89.12 217 ALA A O 1
ATOM 1698 N N . ALA A 1 218 ? 4.704 -12.351 -12.868 1.00 86.00 218 ALA A N 1
ATOM 1699 C CA . ALA A 1 218 ? 5.529 -12.949 -13.923 1.00 86.00 218 ALA A CA 1
ATOM 1700 C C . ALA A 1 218 ? 6.985 -12.434 -13.970 1.00 86.00 218 ALA A C 1
ATOM 1702 O O . ALA A 1 218 ? 7.820 -13.013 -14.658 1.00 86.00 218 ALA A O 1
ATOM 1703 N N . HIS A 1 219 ? 7.293 -11.330 -13.284 1.00 81.25 219 HIS A N 1
ATOM 1704 C CA . HIS A 1 219 ? 8.652 -10.802 -13.145 1.00 81.25 219 HIS A CA 1
ATOM 1705 C C . HIS A 1 219 ? 9.351 -11.292 -11.874 1.00 81.25 219 HIS A C 1
ATOM 1707 O O . HIS A 1 219 ? 10.569 -11.152 -11.773 1.00 81.25 219 HIS A O 1
ATOM 1713 N N . VAL A 1 220 ? 8.597 -11.811 -10.900 1.00 80.44 220 VAL A N 1
ATOM 1714 C CA . VAL A 1 220 ? 9.119 -12.164 -9.572 1.00 80.44 220 VAL A CA 1
ATOM 1715 C C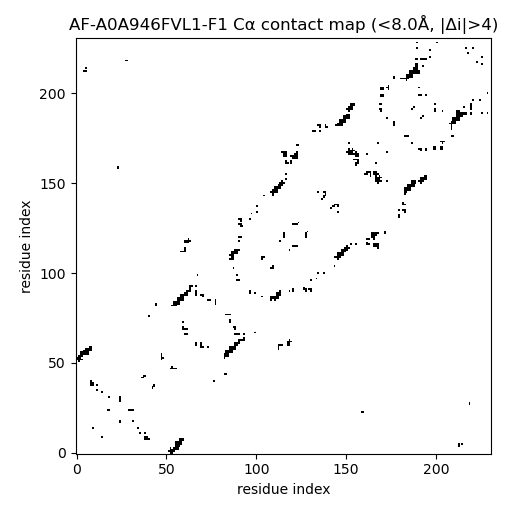 . VAL A 1 220 ? 9.203 -13.662 -9.322 1.00 80.44 220 VAL A C 1
ATOM 1717 O O . VAL A 1 220 ? 10.002 -14.069 -8.486 1.00 80.44 220 VAL A O 1
ATOM 1720 N N . LEU A 1 221 ? 8.405 -14.471 -10.021 1.00 91.06 221 LEU A N 1
ATOM 1721 C CA . LEU A 1 221 ? 8.234 -15.890 -9.718 1.00 91.06 221 LEU A CA 1
ATOM 1722 C C . LEU A 1 221 ? 8.276 -16.747 -10.982 1.00 91.06 221 LEU A C 1
ATOM 1724 O O . LEU A 1 221 ? 7.762 -16.360 -12.035 1.00 91.06 221 LEU A O 1
ATOM 1728 N N . GLU A 1 222 ? 8.820 -17.953 -10.847 1.00 93.94 222 GLU A N 1
ATOM 1729 C CA . GLU A 1 222 ? 8.536 -19.038 -11.782 1.00 93.94 222 GLU A CA 1
ATOM 1730 C C . GLU A 1 222 ? 7.079 -19.509 -11.632 1.00 93.94 222 GLU A C 1
ATOM 1732 O O . GLU A 1 222 ? 6.466 -19.382 -10.571 1.00 93.94 222 GLU A O 1
ATOM 1737 N N . GLU A 1 223 ? 6.521 -20.137 -12.670 1.00 94.88 223 GLU A N 1
ATOM 1738 C CA . GLU A 1 223 ? 5.132 -20.623 -12.660 1.00 94.88 223 GLU A CA 1
ATOM 1739 C C . GLU A 1 223 ? 4.830 -21.538 -11.460 1.00 94.88 223 GLU A C 1
ATOM 1741 O O . GLU A 1 223 ? 3.816 -21.376 -10.782 1.00 94.88 223 GLU A O 1
ATOM 1746 N N . LYS A 1 224 ? 5.745 -22.461 -11.135 1.00 95.50 224 LYS A N 1
ATOM 1747 C CA . LYS A 1 224 ? 5.596 -23.378 -9.994 1.00 95.50 224 LYS A CA 1
ATOM 1748 C C . LYS A 1 224 ? 5.563 -22.648 -8.645 1.00 95.50 224 LYS A C 1
ATOM 1750 O O . LYS A 1 224 ? 4.874 -23.088 -7.730 1.00 95.50 224 LYS A O 1
ATOM 1755 N N . GLU A 1 225 ? 6.306 -21.549 -8.525 1.00 95.56 225 GLU A N 1
ATOM 1756 C CA . GLU A 1 225 ? 6.380 -20.732 -7.313 1.00 95.56 225 GLU A CA 1
ATOM 1757 C C . GLU A 1 225 ? 5.119 -19.877 -7.177 1.00 95.56 225 GLU A C 1
ATOM 1759 O O . GLU A 1 225 ? 4.539 -19.802 -6.097 1.00 95.56 225 GLU A O 1
ATOM 1764 N N . PHE A 1 226 ? 4.636 -19.315 -8.289 1.00 94.69 226 PHE A N 1
ATOM 1765 C CA . PHE A 1 226 ? 3.349 -18.629 -8.346 1.00 94.69 226 PHE A CA 1
ATOM 1766 C C . PHE A 1 226 ? 2.207 -19.553 -7.907 1.00 94.69 226 PHE A C 1
ATOM 1768 O O . PHE A 1 226 ? 1.468 -19.211 -6.989 1.00 94.69 226 PHE A O 1
ATOM 1775 N N . ILE A 1 227 ? 2.114 -20.757 -8.483 1.00 93.50 227 ILE A N 1
ATOM 1776 C CA . ILE A 1 227 ? 1.100 -21.756 -8.106 1.00 93.50 227 ILE A CA 1
ATOM 1777 C C . ILE A 1 227 ? 1.234 -22.168 -6.635 1.00 93.50 227 ILE A C 1
ATOM 1779 O O . ILE A 1 227 ? 0.224 -22.425 -5.983 1.00 93.50 227 ILE A O 1
ATOM 1783 N N . TYR A 1 228 ? 2.456 -22.252 -6.102 1.00 93.88 228 TYR A N 1
ATOM 1784 C CA . TYR A 1 228 ? 2.673 -22.567 -4.691 1.00 93.88 228 TYR A CA 1
ATOM 1785 C C . TYR A 1 228 ? 2.077 -21.496 -3.767 1.00 93.88 228 TYR A C 1
ATOM 1787 O O . TYR A 1 228 ? 1.432 -21.856 -2.791 1.00 93.88 228 TYR A O 1
ATOM 1795 N N . LEU A 1 229 ? 2.254 -20.209 -4.086 1.00 92.19 229 LEU A N 1
ATOM 1796 C CA . LEU A 1 229 ? 1.762 -19.092 -3.264 1.00 92.19 229 LEU A CA 1
ATOM 1797 C C . LEU A 1 229 ? 0.252 -18.832 -3.392 1.00 92.19 229 LEU A C 1
ATOM 1799 O O . LEU A 1 229 ? -0.282 -18.037 -2.628 1.00 92.19 229 LEU A O 1
ATOM 1803 N N . LEU A 1 230 ? -0.434 -19.463 -4.350 1.00 86.69 230 LEU A N 1
ATOM 1804 C CA . LEU A 1 230 ? -1.896 -19.386 -4.478 1.00 86.69 230 LEU A CA 1
ATOM 1805 C C . LEU A 1 230 ? -2.650 -20.362 -3.557 1.00 86.69 230 LEU A C 1
ATOM 1807 O O . LEU A 1 230 ? -3.880 -20.322 -3.529 1.00 86.69 230 LEU A O 1
ATOM 1811 N N . LYS A 1 231 ? -1.938 -21.273 -2.888 1.00 71.12 231 LYS A N 1
ATOM 1812 C CA . LYS A 1 231 ? -2.505 -22.300 -2.003 1.00 71.12 231 LYS A CA 1
ATOM 1813 C C . LYS A 1 231 ? -2.547 -21.822 -0.562 1.00 71.12 231 LYS A C 1
ATOM 1815 O O . LYS A 1 231 ? -3.526 -22.202 0.111 1.00 71.12 231 LYS A O 1
#

Nearest PDB structures (foldseek):
  7th5-assembly1_B  TM=5.563E-01  e=1.086E-01  Thermus thermophilus HB8
  1kqz-assembly1_A  TM=4.637E-01  e=7.986E-02  Hevea brasiliensis
  3op2-assembly1_A  TM=4.087E-01  e=7.509E-02  Bordetella bronchiseptica
  1kr0-assembly1_A  TM=4.780E-01  e=2.273E-01  Hevea brasiliensis
  1llo-assembly1_A  TM=3.955E-01  e=1.777E-01  Hevea brasiliensis

Mean predicted aligned error: 3.56 Å

Solvent-accessible surface area (backbone atoms only — not comparable to full-atom values): 12532 Å² total; per-residue (Å²): 139,41,68,45,77,79,38,74,82,70,59,70,69,57,54,57,55,51,68,71,38,54,72,45,37,61,74,71,66,57,82,64,79,70,44,84,76,52,60,52,68,67,44,45,53,55,53,38,56,76,66,67,40,65,33,35,30,31,53,50,75,36,44,55,92,38,27,68,62,49,37,55,50,50,51,63,59,29,76,81,41,98,42,46,44,53,30,35,38,58,43,54,84,23,92,56,50,67,61,50,51,54,48,24,61,79,67,70,40,39,41,33,19,44,40,35,50,88,45,65,43,45,69,91,34,68,53,36,48,55,47,49,52,52,54,31,46,40,22,70,77,70,65,42,74,49,30,38,40,36,52,21,34,34,58,34,28,81,65,72,68,38,59,70,67,16,37,32,39,29,52,61,51,33,54,47,50,70,73,39,70,67,33,39,34,30,29,27,28,59,28,19,38,74,35,57,67,66,50,28,66,73,34,56,61,96,48,100,36,59,44,65,39,71,53,65,34,84,78,45,42,57,72,72,55,49,60,56,74,74,109

Sequence (231 aa):
MIFDGHAHLFHPKVILNVKKRIKMVEKIGLKTKGVDNRIGVKPLEDALKKSGIDGCLILPTAGVHEVGKVNDLFYKTIEKSEFLYTAGTLHPGHLNNKKELEKFVSRNIKAIKLCSFSQKFVLNGPETFDLFDLIQEFNISQGASFFVVLDTLYGADLFFGSHPDHNTTPKLLGDLVKSFPAINFIAAHMGGLAAPFREISSNLTPADNLFFDTSNAAHVLEEKEFIYLLK

Foldseek 3Di:
DAEAAEDEQDDVVVLVVVVVQVVLCVLLVPPSPPVVVCHADPSVVVVCVVVVHQAYEYADEDAQVCQVVRQVVVLVRCVVPPHYHYAGEDALNRPCLLVVVVVCVVSVHAEYEDQLQ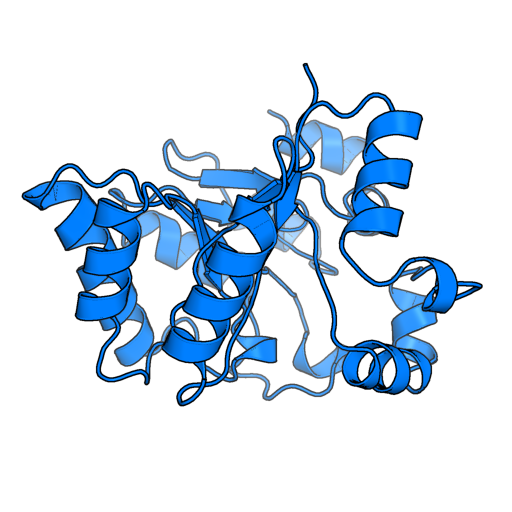VHVHQCPDPSNVVSLVSVLCCCPVVVRNHAYEYEQEAPCCPSVVGDPRSHRFLQSVLVVCVVRVSHAYECECLNYDQDDLCSNPVRVPDDPRYHYDNVSVVSHDDPVSVVVSVD

pLDDT: mean 93.39, std 5.89, range [71.12, 98.88]

Secondary structure (DSSP, 8-state):
--EEEEE----HHHHHHHHT-HHHHHHTT---TTGGGG-SHHHHHHHHHHTT--EEEE-----TTTHHHHHHHHHHHHTT-SSEEE-EE--TT-TTHHHHHHHHHHTT--EEEE-HHHHT--TTSHHH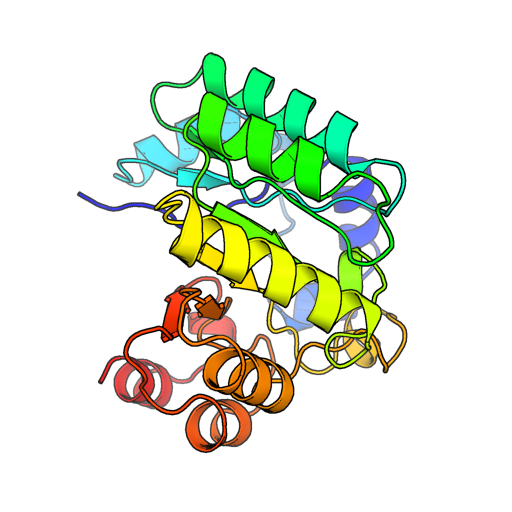HHHHHHHHHHHHHS----EEEE--BTTHHHHH---GGG---HHHHHHHHHH-TTSEEEETTTT-BT--HHHHHHHS---TTEEE--TTHHHH--HHHHHHHT-

Radius of gyration: 17.06 Å; Cα contacts (8 Å, |Δi|>4): 397; chains: 1; bounding box: 38×41×43 Å